Protein 6E8R (pdb70)

Secondary structure (DSSP, 8-state):
--EEEEEEEEEE-SS-EEEEEEEEE--TTSSSSEEEEEEEHHHHHHHHHHHHH-GGGTT-PPPPPPPPP--HHHHHHHHHHHH--SS--HHHHHHHHHHHHHHHHHHHHHHHHHHHHHHHHHHHSTTGGG-HHHHHHHHS--/--EEEEEEEEEEESS-EEEEEEEEE--TTSSSSEEEEEEEHHHHHHHHHHHHH-GGGTT-PPPPPPPPP--HHHHHHHHHHHH--SSS-HHHHHHHHHHHHHHHHHHHHHHHHHHHHHHHHHHHSTTGGG-HHHHHHHH--/---EEEEPPPTTSPPEEEE-/-EEEEE---SSPPPEEEE-

CATH classification: 3.30.1520.10

Solvent-accessible surface area: 18940 Å² total; per-residue (Å²): 103,28,16,71,7,56,0,26,37,4,29,3,52,142,118,85,12,55,0,22,0,62,1,69,5,32,35,129,94,16,94,109,44,60,14,45,8,82,30,49,10,103,73,0,49,105,0,31,68,20,2,89,130,51,143,145,28,86,84,61,150,31,13,94,34,6,68,166,16,86,0,125,60,2,54,102,100,16,56,112,24,56,112,28,111,107,103,54,71,188,141,81,57,52,132,78,76,121,108,8,40,61,53,1,45,61,45,0,98,147,11,5,45,85,0,23,56,1,0,70,125,0,7,79,40,100,40,0,45,151,11,123,44,0,25,57,3,0,33,155,61,125,108,34,14,76,8,42,0,28,38,4,29,5,49,177,102,94,20,50,0,22,0,59,2,66,6,36,28,127,88,14,98,118,46,56,33,57,12,79,29,58,26,116,75,0,51,104,0,29,73,26,2,78,145,56,160,134,23,87,83,64,149,33,12,92,34,5,71,181,10,100,9,121,61,2,76,100,98,17,105,131,25,55,127,29,48,123,114,29,82,178,131,69,54,48,124,65,80,126,110,6,46,60,47,2,39,64,48,0,100,149,10,2,47,86,0,19,52,2,0,72,127,0,5,84,37,96,37,0,39,152,9,133,42,0,34,57,3,0,69,154,102,103,35,10,0,62,2,82,53,19,126,158,74,75,84,32,92,21,66,30,79,102,17,0,67,2,86,54,18,119,153,92,74,70,29,108,22,84,28,121

Foldseek 3Di:
DDKDKAWDDWDDDPPWIKTKMWIADPDPVDPDRIDIDIDTLVLLVVLQVVLVPDPVQPVHDQDDRQDDQDCPVLVVLVVCLVVVPPPQDPVNSVVSVVVSVVVVVVSVVVRRVRSGVNLVVQCPDPPSVPDPSNVCVGHPDD/DAKDKAWDDWDDDDPWIKTKMWIADPDPVDPDRIDIDIDTLVLLVVLQVVQVPDCVQVVHDQDDRQDHQDCVVLVVLVVVLPPDDPPDDDVVSVVSVVVSVVVVVVSCVVRRVRNGVNLVVQCPDPPSVPDPSNVCVGHPD/DWDKDWDPDDPPGHIDIDTD/DDKDWDPAPPHDHIDIDDD

Nearest PDB structures (foldseek):
  6e8r-assembly1_C  TM=1.053E+00  e=2.764E-02  Chlamydia trachomatis
  5tp1-assembly4_S  TM=7.861E-01  e=8.425E-02  Chlamydia trachomatis D/UW-3/CX
  5tp1-assembly2_Q  TM=7.487E-01  e=7.390E-02  Chlamydia trachomatis D/UW-3/CX
  1fi8-assembly1_E  TM=4.456E-01  e=6.807E+00  Escherichia coli
  1fi8-assembly1_C  TM=4.450E-01  e=6.807E+00  Escherichia coli

InterPro domains:
  IPR001683 Phox homology [PF00787] (52-162)
  IPR001683 Phox homology [PS50195] (20-168)
  IPR014637 Sorting nexin-5/6/32 [PIRSF036924] (8-402)
  IPR015404 Sorting nexin/Vps5-like, C-terminal [PF09325] (186-330)
  IPR027267 AH/BAR domain superfamily [G3DSA:1.20.1270.60] (200-400)
  IPR036871 PX domain superfamil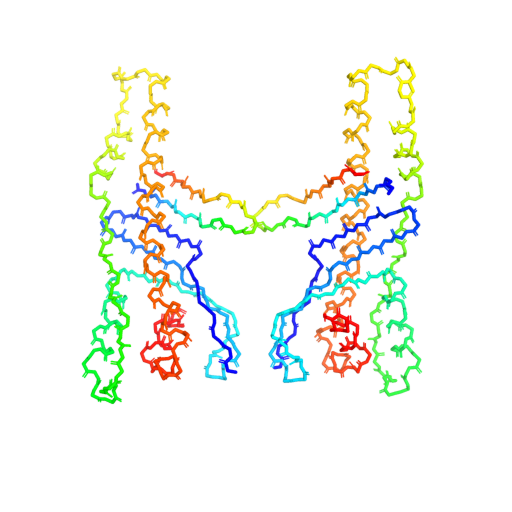y [G3DSA:3.30.1520.10] (14-175)
  IPR036871 PX domain superfamily [SSF64268] (25-164)

Organism: Homo sapiens (NCBI:txid9606)

GO terms:
  GO:0055037 recycling endosome (C, IDA)
  GO:0005769 early endosome (C, IDA)
  GO:0005770 late endosome (C, IDA)
  GO:0005802 trans-Golgi network (C, IDA)
  GO:0005886 plasma membrane (C, IDA)
  GO:0016197 endosomal transport (P, IDA)
  GO:0055037 recycling endosome (C, EXP)
  GO:0005769 early endosome (C, EXP)
  GO:0032510 endosome to lysosome transport via multivesicular body sorting pathway (P, IMP)
  GO:0005515 protein binding (F, IPI)

B-factor: mean 43.92, std 27.36, range [12.63, 176.06]

Structure (mmCIF, N/CA/C/O backbone):
data_6E8R
#
_entry.id   6E8R
#
_cell.length_a   90.877
_cell.length_b   46.004
_cell.length_c   134.207
_cell.angle_alpha   90.00
_cell.angle_beta   105.59
_cell.angle_gamma   90.00
#
_symmetry.space_group_name_H-M   'I 1 2 1'
#
loop_
_entity.id
_entity.type
_entity.pdbx_description
1 polymer 'Sorting nexin-32'
2 polymer IncE
3 water water
#
loop_
_atom_site.group_PDB
_atom_site.id
_atom_site.type_symbol
_atom_site.label_atom_id
_atom_site.label_alt_id
_atom_site.label_comp_id
_atom_site.label_asym_id
_atom_site.label_entity_id
_atom_site.label_seq_id
_atom_site.pdbx_PDB_ins_code
_atom_site.Cartn_x
_atom_site.Cartn_y
_atom_site.Cartn_z
_atom_site.occupancy
_atom_site.B_iso_or_equiv
_atom_site.auth_seq_id
_atom_site.auth_comp_id
_atom_site.auth_asym_id
_atom_site.auth_atom_id
_atom_site.pdbx_PDB_model_num
ATOM 1 N N . SER A 1 8 ? 4.433 -29.343 -39.168 1.00 43.99 24 SER A N 1
ATOM 2 C CA . SER A 1 8 ? 3.114 -29.977 -39.045 1.00 51.48 24 SER A CA 1
ATOM 3 C C . SER A 1 8 ? 2.660 -30.127 -37.568 1.00 51.95 24 SER A C 1
ATOM 4 O O . SER A 1 8 ? 1.451 -30.183 -37.298 1.00 53.28 24 SER A O 1
ATOM 11 N N . SER A 1 9 ? 3.614 -30.198 -36.629 1.00 47.94 25 SER A N 1
ATOM 12 C CA . SER A 1 9 ? 3.277 -30.369 -35.211 1.00 49.56 25 SER A CA 1
ATOM 13 C C . SER A 1 9 ? 2.454 -29.199 -34.656 1.00 39.51 25 SER A C 1
ATOM 14 O O . SER A 1 9 ? 2.621 -28.038 -35.053 1.00 33.94 25 SER A O 1
ATOM 22 N N . LEU A 1 10 ? 1.554 -29.517 -33.736 1.00 35.53 26 LEU A N 1
ATOM 23 C CA . LEU A 1 10 ? 0.826 -28.493 -33.000 1.00 32.78 26 LEU A CA 1
ATOM 24 C C . LEU A 1 10 ? 0.532 -28.975 -31.581 1.00 27.02 26 LEU A C 1
ATOM 25 O O . LEU A 1 10 ? -0.267 -29.888 -31.379 1.00 24.03 26 LEU A O 1
ATOM 41 N N . GLN A 1 11 ? 1.143 -28.336 -30.594 1.00 32.71 27 GLN A N 1
ATOM 42 C CA . GLN A 1 11 ? 0.918 -28.662 -29.188 1.00 31.02 27 GLN A CA 1
ATOM 43 C C . GLN A 1 11 ? 0.437 -27.414 -28.483 1.00 26.22 27 GLN A C 1
ATOM 44 O O . GLN A 1 11 ? 1.022 -26.334 -28.643 1.00 22.88 27 GLN A O 1
ATOM 58 N N . VAL A 1 12 ? -0.632 -27.569 -27.718 1.00 21.47 28 VAL A N 1
ATOM 59 C CA . VAL A 1 12 ? -1.263 -26.459 -27.022 1.00 23.91 28 VAL A CA 1
ATOM 60 C C . VAL A 1 12 ? -1.531 -26.882 -25.598 1.00 20.89 28 VAL A C 1
ATOM 61 O O . VAL A 1 12 ? -1.945 -28.017 -25.333 1.00 18.54 28 VAL A O 1
ATOM 74 N N . GLU A 1 13 ? -1.315 -25.965 -24.673 1.00 21.39 29 GLU A N 1
ATOM 75 C CA . GLU A 1 13 ? -1.742 -26.239 -23.308 1.00 22.50 29 GLU A CA 1
ATOM 76 C C . GLU A 1 13 ? -2.029 -24.919 -22.608 1.00 22.65 29 GLU A C 1
ATOM 77 O O . GLU A 1 13 ? -1.799 -23.851 -23.165 1.00 20.62 29 GLU A O 1
ATOM 89 N N . ILE A 1 14 ? -2.538 -25.008 -21.379 1.00 20.02 30 ILE A N 1
ATOM 90 C CA . ILE A 1 14 ? -2.840 -23.846 -20.551 1.00 23.60 30 ILE A CA 1
ATOM 91 C C . ILE A 1 14 ? -1.886 -23.848 -19.358 1.00 23.63 30 ILE A C 1
ATOM 92 O O . ILE A 1 14 ? -1.842 -24.805 -18.577 1.00 19.37 30 ILE A O 1
ATOM 108 N N . SER A 1 15 ? -1.134 -22.771 -19.203 1.00 19.46 31 SER A N 1
ATOM 109 C CA . SER A 1 15 ? -0.055 -22.762 -18.224 1.00 20.13 31 SER A CA 1
ATOM 110 C C . SER A 1 15 ? -0.539 -22.190 -16.905 1.00 21.74 31 SER A C 1
ATOM 111 O O . SER A 1 15 ? -0.030 -22.526 -15.840 1.00 21.89 31 SER A O 1
ATOM 119 N N . ASP A 1 16 ? -1.483 -21.277 -16.978 1.00 24.10 32 ASP A N 1
ATOM 120 C CA . ASP A 1 16 ? -1.941 -20.529 -15.834 1.00 22.08 32 ASP A CA 1
ATOM 121 C C . ASP A 1 16 ? -3.240 -19.821 -16.184 1.00 20.16 32 ASP A C 1
ATOM 122 O O . ASP A 1 16 ? -3.671 -19.805 -17.337 1.00 19.92 32 ASP A O 1
ATOM 131 N N . ALA A 1 17 ? -3.868 -19.251 -15.159 1.00 21.51 33 ALA A N 1
ATOM 132 C CA . ALA A 1 17 ? -5.188 -18.642 -15.261 1.00 21.01 33 ALA A CA 1
ATOM 133 C C . ALA A 1 17 ? -5.395 -17.693 -14.092 1.00 19.57 33 ALA A C 1
ATOM 134 O O . ALA A 1 17 ? -4.777 -17.835 -13.035 1.00 23.17 33 ALA A O 1
ATOM 141 N N . VAL A 1 18 ? -6.298 -16.735 -14.271 1.00 21.75 34 VAL A N 1
ATOM 142 C CA . VAL A 1 18 ? -6.627 -15.780 -13.215 1.00 20.57 34 VAL A CA 1
ATOM 143 C C . VAL A 1 18 ? -8.127 -15.582 -13.195 1.00 24.35 34 VAL A C 1
ATOM 144 O O . VAL A 1 18 ? -8.765 -15.440 -14.246 1.00 24.95 34 VAL A O 1
ATOM 157 N N . SER A 1 19 ? -8.678 -15.579 -12.011 1.00 25.87 35 SER A N 1
ATOM 158 C CA . SER A 1 19 ? -10.063 -15.265 -11.771 1.00 26.46 35 SER A CA 1
ATOM 159 C C . SER A 1 19 ? -10.123 -13.858 -11.212 1.00 23.04 35 SER A C 1
ATOM 160 O O . SER A 1 19 ? -9.548 -13.574 -10.166 1.00 29.28 35 SER A O 1
ATOM 168 N N . GLU A 1 20 ? -10.761 -12.984 -11.932 1.00 29.02 36 GLU A N 1
ATOM 169 C CA . GLU A 1 20 ? -10.969 -11.612 -11.525 1.00 34.61 36 GLU A CA 1
ATOM 170 C C . GLU A 1 20 ? -12.402 -11.437 -11.071 1.00 43.58 36 GLU A C 1
ATOM 171 O O . GLU A 1 20 ? -13.179 -12.390 -10.982 1.00 55.39 36 GLU A O 1
ATOM 183 N N . ARG A 1 21 ? -12.773 -10.198 -10.811 1.00 52.85 37 ARG A N 1
ATOM 184 C CA . ARG A 1 21 ? -14.087 -9.930 -10.263 1.00 53.25 37 ARG A CA 1
ATOM 185 C C . ARG A 1 21 ? -15.159 -10.570 -11.120 1.00 53.63 37 ARG A C 1
ATOM 186 O O . ARG A 1 21 ? -15.979 -11.352 -10.628 1.00 58.47 37 ARG A O 1
ATOM 207 N N . ASP A 1 22 ? -15.150 -10.263 -12.417 1.00 47.55 38 ASP A N 1
ATOM 208 C CA . ASP A 1 22 ? -16.187 -10.726 -13.309 1.00 46.87 38 ASP A CA 1
ATOM 209 C C . ASP A 1 22 ? -15.660 -11.652 -14.387 1.00 49.74 38 ASP A C 1
ATOM 210 O O . ASP A 1 22 ? -16.470 -12.236 -15.106 1.00 57.59 38 ASP A O 1
ATOM 219 N N . LYS A 1 23 ? -14.343 -11.847 -14.494 1.00 41.90 39 LYS A N 1
ATOM 220 C CA . LYS A 1 23 ? -13.784 -12.531 -15.647 1.00 39.10 39 LYS A CA 1
ATOM 221 C C . LYS A 1 23 ? -12.853 -13.655 -15.214 1.00 34.94 39 LYS A C 1
ATOM 222 O O . LYS A 1 23 ? -12.300 -13.664 -14.106 1.00 28.93 39 LYS A O 1
ATOM 241 N N . VAL A 1 24 ? -12.709 -14.615 -16.122 1.00 20.99 40 VAL A N 1
ATOM 242 C CA . VAL A 1 24 ? -11.709 -15.653 -16.030 1.00 22.08 40 VAL A CA 1
ATOM 243 C C . VAL A 1 24 ? -10.871 -15.610 -17.279 1.00 21.79 40 VAL A C 1
ATOM 244 O O . VAL A 1 24 ? -11.397 -15.704 -18.388 1.00 26.78 40 VAL A O 1
ATOM 257 N N . LYS A 1 25 ? -9.564 -15.554 -17.089 1.00 21.87 41 LYS A N 1
ATOM 258 C CA . LYS A 1 25 ? -8.595 -15.557 -18.164 1.00 21.12 41 LYS A CA 1
ATOM 259 C C . LYS A 1 25 ? -7.688 -16.770 -18.084 1.00 19.28 41 LYS A C 1
ATOM 260 O O . LYS A 1 25 ? -7.211 -17.128 -17.007 1.00 21.13 41 LYS A O 1
ATOM 279 N N . PHE A 1 26 ? -7.429 -17.379 -19.235 1.00 17.05 42 PHE 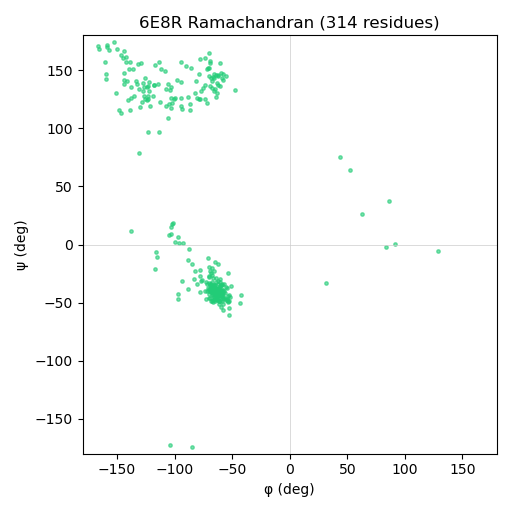A N 1
ATOM 280 C CA . PHE A 1 26 ? -6.538 -18.524 -19.346 1.00 15.32 42 PHE A CA 1
ATOM 281 C C . PHE A 1 26 ? -5.378 -18.150 -20.247 1.00 15.17 42 PHE A C 1
ATOM 282 O O . PHE A 1 26 ? -5.582 -17.545 -21.296 1.00 18.81 42 PHE A O 1
ATOM 299 N N . THR A 1 27 ? -4.177 -18.534 -19.870 1.00 17.49 43 THR A N 1
ATOM 300 C CA . THR A 1 27 ? -3.001 -18.319 -20.692 1.00 17.05 43 THR A CA 1
ATOM 301 C C . THR A 1 27 ? -2.786 -19.574 -21.514 1.00 19.82 43 THR A C 1
ATOM 302 O O . THR A 1 27 ? -2.533 -20.645 -20.950 1.00 20.69 43 THR A O 1
ATOM 313 N N . VAL A 1 28 ? -2.886 -19.430 -22.837 1.00 18.42 44 VAL A N 1
ATOM 314 C CA . VAL A 1 28 ? -2.809 -20.519 -23.796 1.00 16.12 44 VAL A CA 1
ATOM 315 C C . VAL A 1 28 ? -1.419 -20.503 -24.437 1.00 16.30 44 VAL A C 1
ATOM 316 O O . VAL A 1 28 ? -1.014 -19.508 -25.043 1.00 17.39 44 VAL A O 1
ATOM 329 N N . GLN A 1 29 ? -0.702 -21.609 -24.305 1.00 17.83 45 GLN A N 1
ATOM 330 C CA . GLN A 1 29 ? 0.641 -21.780 -24.819 1.00 21.86 45 GLN A CA 1
ATOM 331 C C . GLN A 1 29 ? 0.572 -22.680 -26.031 1.00 19.95 45 GLN A C 1
ATOM 332 O O . GLN A 1 29 ? -0.094 -23.716 -26.005 1.00 20.58 45 GLN A O 1
ATOM 346 N N . THR A 1 30 ? 1.322 -22.319 -27.043 1.00 19.94 46 THR A N 1
ATOM 347 C CA . THR A 1 30 ? 1.362 -23.063 -28.274 1.00 16.35 46 THR A CA 1
ATOM 348 C C . THR A 1 30 ? 2.815 -23.274 -28.626 1.00 18.54 46 THR A C 1
ATOM 349 O O . THR A 1 30 ? 3.631 -22.355 -28.533 1.00 22.13 46 THR A O 1
ATOM 360 N N . LYS A 1 31 ? 3.135 -24.491 -28.995 1.00 23.37 47 LYS A N 1
ATOM 361 C CA . LYS A 1 31 ? 4.404 -24.840 -29.605 1.00 25.00 47 LYS A CA 1
ATOM 362 C C . LYS A 1 31 ? 4.070 -25.396 -30.976 1.00 24.74 47 LYS A C 1
ATOM 363 O O . LYS A 1 31 ? 3.218 -26.288 -31.082 1.00 25.13 47 LYS A O 1
ATOM 382 N N . SER A 1 32 ? 4.696 -24.867 -32.027 1.00 24.66 48 SER A N 1
ATOM 383 C CA . SER A 1 32 ? 4.340 -25.381 -33.361 1.00 30.13 48 SER A CA 1
ATOM 384 C C . SER A 1 32 ? 5.414 -25.104 -34.414 1.00 29.23 48 SER A C 1
ATOM 385 O O . SER A 1 32 ? 6.101 -24.084 -34.385 1.00 30.98 48 SER A O 1
ATOM 393 N N . CYS A 1 33 ? 5.540 -26.037 -35.345 1.00 34.53 49 CYS A N 1
ATOM 394 C CA . CYS A 1 33 ? 6.420 -25.892 -36.497 1.00 37.89 49 CYS A CA 1
ATOM 395 C C . CYS A 1 33 ? 5.682 -25.386 -37.739 1.00 34.24 49 CYS A C 1
ATOM 396 O O . CYS A 1 33 ? 6.299 -25.203 -38.785 1.00 35.72 49 CYS A O 1
ATOM 399 N N . LEU A 1 34 ? 4.398 -25.128 -37.641 1.00 31.96 50 LEU A N 1
ATOM 400 C CA . LEU A 1 34 ? 3.643 -24.758 -38.819 1.00 33.59 50 LEU A CA 1
ATOM 401 C C . LEU A 1 34 ? 4.095 -23.393 -39.310 1.00 35.09 50 LEU A C 1
ATOM 402 O O . LEU A 1 34 ? 4.196 -22.457 -38.516 1.00 36.05 50 LEU A O 1
ATOM 418 N N . PRO A 1 35 ? 4.319 -23.236 -40.608 1.00 36.47 51 PRO A N 1
ATOM 419 C CA . PRO A 1 35 ? 4.928 -22.010 -41.142 1.00 33.99 51 PRO A CA 1
ATOM 420 C C . PRO A 1 35 ? 4.049 -20.782 -41.018 1.00 36.08 51 PRO A C 1
ATOM 421 O O . PRO A 1 35 ? 4.554 -19.658 -41.110 1.00 35.83 51 PRO A O 1
ATOM 432 N N . HIS A 1 36 ? 2.738 -20.963 -40.853 1.00 38.63 52 HIS A N 1
ATOM 433 C CA . HIS A 1 36 ? 1.820 -19.834 -40.765 1.00 34.49 52 HIS A CA 1
ATOM 434 C C . HIS A 1 36 ? 2.125 -18.948 -39.566 1.00 43.62 52 HIS A C 1
ATOM 435 O O . HIS A 1 36 ? 1.842 -17.740 -39.591 1.00 41.60 52 HIS A O 1
ATOM 449 N N . PHE A 1 37 ? 2.641 -19.535 -38.481 1.00 37.90 53 PHE A N 1
ATOM 450 C CA . PHE A 1 37 ? 2.864 -18.766 -37.260 1.00 34.85 53 PHE A CA 1
ATOM 451 C C . PHE A 1 37 ? 4.132 -17.929 -37.344 1.00 34.57 53 PHE A C 1
ATOM 452 O O . PHE A 1 37 ? 5.130 -18.326 -37.950 1.00 34.76 53 PHE A O 1
ATOM 469 N N . ALA A 1 38 ? 4.083 -16.768 -36.692 1.00 31.55 54 ALA A N 1
ATOM 470 C CA . ALA A 1 38 ? 5.235 -15.875 -36.628 1.00 35.48 54 ALA A CA 1
ATOM 471 C C . ALA A 1 38 ? 6.395 -16.497 -35.867 1.00 39.05 54 ALA A C 1
ATOM 472 O O . ALA A 1 38 ? 7.560 -16.256 -36.198 1.00 40.25 54 ALA A O 1
ATOM 479 N N . GLN A 1 39 ? 6.101 -17.277 -34.832 1.00 46.75 55 GLN A N 1
ATOM 480 C CA . GLN A 1 39 ? 7.105 -17.841 -33.931 1.00 39.99 55 GLN A CA 1
ATOM 481 C C . GLN A 1 39 ? 6.717 -19.277 -33.631 1.00 30.23 55 GLN A C 1
ATOM 482 O O . GLN A 1 39 ? 5.538 -19.613 -33.710 1.00 31.90 55 GLN A O 1
ATOM 496 N N . THR A 1 40 ? 7.690 -20.107 -33.233 1.00 27.57 56 THR A N 1
ATOM 497 C CA . THR A 1 40 ? 7.408 -21.521 -32.975 1.00 30.91 56 THR A CA 1
ATOM 498 C C . THR A 1 40 ? 6.833 -21.755 -31.579 1.00 29.35 56 THR A C 1
ATOM 499 O O . THR A 1 40 ? 6.206 -22.788 -31.334 1.00 28.40 56 THR A O 1
ATOM 510 N N . GLU A 1 41 ? 7.076 -20.844 -30.652 1.00 29.53 57 GLU A N 1
ATOM 511 C CA . GLU A 1 41 ? 6.549 -20.918 -29.291 1.00 34.38 57 GLU A CA 1
ATOM 512 C C . GLU A 1 41 ? 6.016 -19.547 -28.895 1.00 27.87 57 GLU A C 1
ATOM 513 O O . GLU A 1 41 ? 6.702 -18.536 -29.050 1.00 27.13 57 GLU A O 1
ATOM 525 N N . PHE A 1 42 ? 4.778 -19.517 -28.441 1.00 23.23 58 PHE A N 1
ATOM 526 C CA . PHE A 1 42 ? 4.122 -18.273 -28.137 1.00 21.67 58 PHE A CA 1
ATOM 527 C C . PHE A 1 42 ? 2.987 -18.546 -27.179 1.00 21.57 58 PHE A C 1
ATOM 528 O O . PHE A 1 42 ? 2.562 -19.694 -26.991 1.00 19.70 58 PHE A O 1
ATOM 545 N N . SER A 1 43 ? 2.443 -17.430 -26.666 1.00 21.77 59 SER A N 1
ATOM 546 C CA . SER A 1 43 ? 1.408 -17.378 -25.654 1.00 19.37 59 SER A CA 1
ATOM 547 C C . SER A 1 43 ? 0.398 -16.285 -25.961 1.00 16.71 59 SER A C 1
ATOM 548 O O . SER A 1 43 ? 0.761 -15.225 -26.448 1.00 18.06 59 SER A O 1
ATOM 556 N N . VAL A 1 44 ? -0.842 -16.497 -25.510 1.00 16.49 60 VAL A N 1
ATOM 557 C CA . VAL A 1 44 ? -1.887 -15.491 -25.520 1.00 15.31 60 VAL A CA 1
ATOM 558 C C . VAL A 1 44 ? -2.741 -15.687 -24.277 1.00 17.51 60 VAL A C 1
ATOM 559 O O . VAL A 1 44 ? -2.775 -16.760 -23.679 1.00 15.00 60 VAL A O 1
ATOM 572 N N . VAL A 1 45 ? -3.472 -14.637 -23.931 1.00 15.56 61 VAL A N 1
ATOM 573 C CA . VAL A 1 45 ? -4.470 -14.647 -22.882 1.00 15.01 61 VAL A CA 1
ATOM 574 C C . VAL A 1 45 ? -5.854 -14.715 -23.534 1.00 19.19 61 VAL A C 1
ATOM 575 O O . VAL A 1 45 ? -6.140 -13.966 -24.484 1.00 22.26 61 VAL A O 1
ATOM 588 N N . ARG A 1 46 ? -6.732 -15.563 -22.999 1.00 19.46 62 ARG A N 1
ATOM 589 C CA . ARG A 1 46 ? -8.081 -15.729 -23.528 1.00 16.67 62 ARG A CA 1
ATOM 590 C C . ARG A 1 46 ? -9.090 -15.890 -22.410 1.00 17.51 62 ARG A C 1
ATOM 591 O O . ARG A 1 46 ? -9.018 -16.845 -21.619 1.00 15.95 62 ARG A O 1
ATOM 612 N N . GLN A 1 47 ? -10.093 -15.027 -22.418 1.00 15.89 63 GLN A N 1
ATOM 613 C CA . GLN A 1 47 ? -11.253 -15.231 -21.578 1.00 16.09 63 GLN A CA 1
ATOM 614 C C . GLN A 1 47 ? -12.095 -16.425 -22.043 1.00 21.65 63 GLN A C 1
ATOM 615 O O . GLN A 1 47 ? -12.120 -16.787 -23.229 1.00 18.00 63 GLN A O 1
ATOM 629 N N . HIS A 1 48 ? -12.855 -16.977 -21.093 1.00 16.73 64 HIS A N 1
ATOM 630 C CA . HIS A 1 48 ? -13.794 -18.052 -21.373 1.00 18.14 64 HIS A CA 1
ATOM 631 C C . HIS A 1 48 ? -14.607 -17.834 -22.661 1.00 23.12 64 HIS A C 1
ATOM 632 O O . HIS A 1 48 ? -14.738 -18.777 -23.470 1.00 19.19 64 HIS A O 1
ATOM 646 N N . GLU A 1 49 ? -15.226 -16.638 -22.808 1.00 17.69 65 GLU A N 1
ATOM 647 C CA . GLU A 1 49 ? -16.059 -16.234 -23.962 1.00 17.92 65 GLU A CA 1
ATOM 648 C C . GLU A 1 49 ? -15.463 -16.647 -25.286 1.00 17.46 65 GLU A C 1
ATOM 649 O O . GLU A 1 49 ? -16.186 -16.896 -26.258 1.00 17.28 65 GLU A O 1
ATOM 661 N N . GLU A 1 50 ? -14.162 -16.448 -25.411 1.00 17.30 66 GLU A N 1
ATOM 662 C CA . GLU A 1 50 ? -13.504 -16.653 -26.683 1.00 15.56 66 GLU A CA 1
ATOM 663 C C . GLU A 1 50 ? -13.400 -18.150 -27.018 1.00 17.23 66 GLU A C 1
ATOM 664 O O . GLU A 1 50 ? -13.478 -18.533 -28.191 1.00 16.19 66 GLU A O 1
ATOM 676 N N . PHE A 1 51 ? -13.258 -19.021 -26.009 1.00 17.50 67 PHE A N 1
ATOM 677 C CA . PHE A 1 51 ? -13.397 -20.466 -26.294 1.00 13.92 67 PHE A CA 1
ATOM 678 C C . PHE A 1 51 ? -14.759 -20.749 -26.907 1.00 15.29 67 PHE A C 1
ATOM 679 O O . PHE A 1 51 ? -14.885 -21.585 -27.818 1.00 17.30 67 PHE A O 1
ATOM 696 N N . ILE A 1 52 ? -15.780 -20.002 -26.482 1.00 17.32 68 ILE A N 1
ATOM 697 C CA . ILE A 1 52 ? -17.139 -20.284 -26.926 1.00 18.72 68 ILE A CA 1
ATOM 698 C C . ILE A 1 52 ? -17.346 -19.761 -28.325 1.00 21.03 68 ILE A C 1
ATOM 699 O O . ILE A 1 52 ? -17.999 -20.403 -29.166 1.00 19.62 68 ILE A O 1
ATOM 715 N N . TRP A 1 53 ? -16.807 -18.575 -28.591 1.00 20.46 69 TRP A N 1
ATOM 716 C CA . TRP A 1 53 ? -16.820 -18.047 -29.948 1.00 19.17 69 TRP A CA 1
ATOM 717 C C . TRP A 1 53 ? -16.169 -19.041 -30.912 1.00 18.77 69 TRP A C 1
ATOM 718 O O . TRP A 1 53 ? -16.689 -19.310 -31.987 1.00 16.19 69 TRP A O 1
ATOM 739 N N . LEU A 1 54 ? -15.007 -19.559 -30.553 1.00 17.60 70 LEU A N 1
ATOM 740 C CA . LEU A 1 54 ? -14.331 -20.504 -31.411 1.00 16.19 70 LEU A CA 1
ATOM 741 C C . LEU A 1 54 ? -15.164 -21.778 -31.597 1.00 16.00 70 LEU A C 1
ATOM 742 O O . LEU A 1 54 ? -15.302 -22.292 -32.709 1.00 14.93 70 LEU A O 1
ATOM 758 N N . HIS A 1 55 ? -15.771 -22.265 -30.530 1.00 17.29 71 HIS A N 1
ATOM 759 C CA . HIS A 1 55 ? -16.606 -23.460 -30.639 1.00 18.04 71 HIS A CA 1
ATOM 760 C C . HIS A 1 55 ? -17.819 -23.207 -31.521 1.00 22.10 71 HIS A C 1
ATOM 761 O O . HIS A 1 55 ? -18.170 -24.031 -32.383 1.00 17.18 71 HIS A O 1
ATOM 775 N N . ASP A 1 56 ? -18.523 -22.107 -31.269 1.00 19.96 72 ASP A N 1
ATOM 776 C CA . ASP A 1 56 ? -19.709 -21.846 -32.057 1.00 19.19 72 ASP A CA 1
ATOM 777 C C . ASP A 1 56 ? -19.346 -21.663 -33.526 1.00 21.26 72 ASP A C 1
ATOM 778 O O . ASP A 1 56 ? -20.064 -22.132 -34.404 1.00 21.20 72 ASP A O 1
ATOM 787 N N . ALA A 1 57 ? -18.179 -21.095 -33.814 1.00 18.84 73 ALA A N 1
ATOM 788 C CA . ALA A 1 57 ? -17.798 -20.863 -35.206 1.00 18.68 73 ALA A CA 1
ATOM 789 C C . ALA A 1 57 ? -17.520 -22.159 -35.935 1.00 19.76 73 ALA A C 1
ATOM 790 O O . ALA A 1 57 ? -17.707 -22.263 -37.155 1.00 22.39 73 ALA A O 1
ATOM 797 N N . TYR A 1 58 ? -16.964 -23.120 -35.236 1.00 18.99 74 TYR A N 1
ATOM 798 C CA . TYR A 1 58 ? -16.791 -24.453 -35.813 1.00 20.61 74 TYR A CA 1
ATOM 799 C C . TYR A 1 58 ? -18.134 -25.078 -36.141 1.00 20.38 74 TYR A C 1
ATOM 800 O O . TYR A 1 58 ? -18.332 -25.627 -37.235 1.00 19.80 74 TYR A O 1
ATOM 818 N N . VAL A 1 59 ? -19.072 -25.007 -35.195 1.00 20.06 75 VAL A N 1
ATOM 819 C CA . VAL A 1 59 ? -20.322 -25.751 -35.327 1.00 23.31 75 VAL A CA 1
ATOM 820 C C . VAL A 1 59 ? -21.139 -25.195 -36.481 1.00 29.43 75 VAL A C 1
ATOM 821 O O . VAL A 1 59 ? -21.897 -25.915 -37.130 1.00 31.03 75 VAL A O 1
ATOM 834 N N . GLU A 1 60 ? -20.967 -23.910 -36.765 1.00 25.75 76 GLU A N 1
ATOM 835 C CA . GLU A 1 60 ? -21.768 -23.201 -37.743 1.00 32.50 76 GLU A CA 1
ATOM 836 C C . GLU A 1 60 ? -21.182 -23.294 -39.129 1.00 27.04 76 GLU A C 1
ATOM 837 O O . GLU A 1 60 ? -21.831 -22.872 -40.081 1.00 34.72 76 GLU A O 1
ATOM 849 N N . ASN A 1 61 ? -19.933 -23.732 -39.247 1.00 25.36 77 ASN A N 1
ATOM 850 C CA . ASN A 1 61 ? -19.214 -23.687 -40.506 1.00 23.23 77 ASN A CA 1
ATOM 851 C C . ASN A 1 61 ? -19.535 -24.966 -41.311 1.00 32.38 77 ASN A C 1
ATOM 852 O O . ASN A 1 61 ? -19.313 -26.099 -40.859 1.00 28.45 77 ASN A O 1
ATOM 863 N N . GLU A 1 62 ? -20.083 -24.767 -42.498 1.00 30.83 78 GLU A N 1
ATOM 864 C CA . GLU A 1 62 ? -20.606 -25.844 -43.325 1.00 25.16 78 GLU A CA 1
ATOM 865 C C . GLU A 1 62 ? -19.489 -26.695 -43.872 1.00 24.43 78 GLU A C 1
ATOM 866 O O . GLU A 1 62 ? -19.684 -27.870 -44.158 1.00 23.25 78 GLU A O 1
ATOM 878 N N . GLU A 1 63 ? -18.312 -26.113 -44.028 1.00 22.25 79 GLU A N 1
ATOM 879 C CA . GLU A 1 63 ? -17.158 -26.865 -44.438 1.00 21.37 79 GLU A CA 1
ATOM 880 C C . GLU A 1 63 ? -16.886 -28.072 -43.552 1.00 28.05 79 GLU A C 1
ATOM 881 O O . GLU A 1 63 ? -16.211 -28.997 -43.994 1.00 28.53 79 GLU A O 1
ATOM 893 N N . TYR A 1 64 ? -17.339 -28.054 -42.301 1.00 26.37 80 TYR A N 1
ATOM 894 C CA . TYR A 1 64 ? -17.080 -29.126 -41.357 1.00 29.30 80 TYR A CA 1
ATOM 895 C C . TYR A 1 64 ? -18.273 -30.041 -41.178 1.00 24.88 80 TYR A C 1
ATOM 896 O O . TYR A 1 64 ? -18.345 -30.801 -40.210 1.00 22.48 80 TYR A O 1
ATOM 914 N N . ALA A 1 65 ? -19.216 -30.004 -42.097 1.00 21.28 81 ALA A N 1
ATOM 915 C CA . ALA A 1 65 ? -20.241 -31.021 -42.051 1.00 19.77 81 ALA A CA 1
ATOM 916 C C . ALA A 1 65 ? -19.563 -32.400 -42.166 1.00 22.58 81 ALA A C 1
ATOM 917 O O . ALA A 1 65 ? -18.531 -32.568 -42.843 1.00 17.59 81 ALA A O 1
ATOM 924 N N . GLY A 1 66 ? -20.099 -33.367 -41.459 1.00 16.19 82 GLY A N 1
ATOM 925 C CA . GLY A 1 66 ? -19.439 -34.654 -41.388 1.00 21.35 82 GLY A CA 1
ATOM 926 C C . GLY A 1 66 ? -18.337 -34.779 -40.361 1.00 20.64 82 GLY A C 1
ATOM 927 O O . GLY A 1 66 ? -17.769 -35.858 -40.232 1.00 15.89 82 GLY A O 1
ATOM 931 N N . LEU A 1 67 ? -18.012 -33.731 -39.626 1.00 21.38 83 LEU A N 1
ATOM 932 C CA . LEU A 1 67 ? -16.997 -33.830 -38.582 1.00 18.45 83 LEU A CA 1
ATOM 933 C C . LEU A 1 67 ? -17.627 -33.638 -37.220 1.00 16.24 83 LEU A C 1
ATOM 934 O O . LEU A 1 67 ? -18.712 -33.081 -37.087 1.00 19.35 83 LEU A O 1
ATOM 950 N N . ILE A 1 68 ? -16.970 -34.155 -36.211 1.00 18.98 84 ILE A N 1
ATOM 951 C CA . ILE A 1 68 ? -17.453 -34.043 -34.854 1.00 16.83 84 ILE A CA 1
ATOM 952 C C . ILE A 1 68 ? -16.668 -32.914 -34.199 1.00 19.77 84 ILE A C 1
ATOM 953 O O . ILE A 1 68 ? -15.439 -32.930 -34.195 1.00 19.61 84 ILE A O 1
ATOM 969 N N . ILE A 1 69 ? -17.366 -31.939 -33.645 1.00 16.05 85 ILE A N 1
ATOM 970 C CA . ILE A 1 69 ? -16.716 -30.832 -32.936 1.00 19.54 85 ILE A CA 1
ATOM 971 C C . ILE A 1 69 ? -16.669 -31.186 -31.451 1.00 16.22 85 ILE A C 1
ATOM 972 O O . ILE A 1 69 ? -17.704 -31.472 -30.849 1.00 16.03 85 ILE A O 1
ATOM 988 N N . PRO A 1 70 ? -15.487 -31.140 -30.819 1.00 13.81 86 PRO A N 1
ATOM 989 C CA . PRO A 1 70 ? -15.404 -31.400 -29.389 1.00 18.56 86 PRO A CA 1
ATOM 990 C C . PRO A 1 70 ? -16.270 -30.462 -28.588 1.00 15.93 86 PRO A C 1
ATOM 991 O O . PRO A 1 70 ? -16.428 -29.289 -28.953 1.00 18.05 86 PRO A O 1
ATOM 1002 N N . PRO A 1 71 ? -16.817 -30.939 -27.484 1.00 15.91 87 PRO A N 1
ATOM 1003 C CA . PRO A 1 71 ? -17.767 -30.127 -26.708 1.00 19.41 87 PRO A CA 1
ATOM 1004 C C . PRO A 1 71 ? -17.098 -28.912 -26.077 1.00 19.77 87 PRO A C 1
ATOM 1005 O O . PRO A 1 71 ? -15.933 -28.949 -25.687 1.00 19.48 87 PRO A O 1
ATOM 1016 N N . ALA A 1 72 ? -17.845 -27.828 -26.025 1.00 19.73 88 ALA A N 1
ATOM 1017 C CA . ALA A 1 72 ? -17.356 -26.580 -25.472 1.00 19.55 88 ALA A CA 1
ATOM 1018 C C . ALA A 1 72 ? -17.133 -26.694 -23.963 1.00 21.19 88 ALA A C 1
ATOM 1019 O O . ALA A 1 72 ? -17.949 -27.272 -23.248 1.00 22.26 88 ALA A O 1
ATOM 1026 N N . PRO A 1 73 ? -16.082 -26.104 -23.434 1.00 20.73 89 PRO A N 1
ATOM 1027 C CA . PRO A 1 73 ? -15.875 -26.152 -21.965 1.00 21.82 89 PRO A CA 1
ATOM 1028 C C . PRO A 1 73 ? -16.963 -25.389 -21.231 1.00 15.30 89 PRO A C 1
ATOM 1029 O O . PRO A 1 73 ? -17.455 -24.356 -21.709 1.00 21.14 89 PRO A O 1
ATOM 1040 N N . PRO A 1 74 ? -17.389 -25.868 -20.076 1.00 16.12 90 PRO A N 1
ATOM 1041 C CA . PRO A 1 74 ? -18.376 -25.122 -19.298 1.00 20.04 90 PRO A CA 1
ATOM 1042 C C . PRO A 1 74 ? -17.780 -23.845 -18.743 1.00 19.57 90 PRO A C 1
ATOM 1043 O O . PRO A 1 74 ? -16.559 -23.679 -18.644 1.00 19.68 90 PRO A O 1
ATOM 1054 N N . ARG A 1 75 ? -18.666 -22.924 -18.435 1.00 17.20 91 ARG A N 1
ATOM 1055 C CA . ARG A 1 75 ? -18.262 -21.682 -17.791 1.00 24.88 91 ARG A CA 1
ATOM 1056 C C . ARG A 1 75 ? -17.880 -21.977 -16.339 1.00 27.40 91 ARG A C 1
ATOM 1057 O O . ARG A 1 75 ? -18.704 -22.479 -15.589 1.00 23.03 91 ARG A O 1
ATOM 1078 N N . PRO A 1 76 ? -16.662 -21.665 -15.906 1.00 29.25 92 PRO A N 1
ATOM 1079 C CA . PRO A 1 76 ? -16.314 -21.870 -14.497 1.00 28.41 92 PRO A CA 1
ATOM 1080 C C . PRO A 1 76 ? -17.184 -21.008 -13.592 1.00 29.61 92 PRO A C 1
ATOM 1081 O O . PRO A 1 76 ? -17.538 -19.877 -13.930 1.00 31.01 92 PRO A O 1
ATOM 1092 N N . ASP A 1 77 ? -17.504 -21.545 -12.431 1.00 33.16 93 ASP A N 1
ATOM 1093 C CA . ASP A 1 77 ? -18.375 -20.896 -11.448 1.00 33.11 93 ASP A CA 1
ATOM 1094 C C . ASP A 1 77 ? -17.568 -20.545 -10.197 1.00 29.98 93 ASP A C 1
ATOM 1095 O O . ASP A 1 77 ? -17.399 -21.377 -9.304 1.00 26.45 93 ASP A O 1
ATOM 1104 N N . PHE A 1 78 ? -17.114 -19.301 -10.124 1.00 26.27 94 PHE A N 1
ATOM 1105 C CA . PHE A 1 78 ? -16.416 -18.760 -8.971 1.00 31.82 94 PHE A CA 1
ATOM 1106 C C . PHE A 1 78 ? -17.302 -17.852 -8.120 1.00 35.86 94 PHE A C 1
ATOM 1107 O O . PHE A 1 78 ? -16.790 -17.164 -7.231 1.00 32.67 94 PHE A O 1
ATOM 1124 N N . GLU A 1 79 ? -18.609 -17.799 -8.384 1.00 42.19 95 GLU A N 1
ATOM 1125 C CA . GLU A 1 79 ? -19.445 -16.772 -7.755 1.00 40.33 95 GLU A CA 1
ATOM 1126 C C . GLU A 1 79 ? -19.361 -16.862 -6.229 1.00 32.22 95 GLU A C 1
ATOM 1127 O O . GLU A 1 79 ? -19.016 -15.888 -5.546 1.00 29.88 95 GLU A O 1
ATOM 1139 N N . ALA A 1 80 ? -19.686 -18.039 -5.681 1.00 31.02 96 ALA A N 1
ATOM 1140 C CA . ALA A 1 80 ? -19.637 -18.223 -4.234 1.00 34.49 96 ALA A CA 1
ATOM 1141 C C . ALA A 1 80 ? -18.263 -17.898 -3.674 1.00 32.30 96 ALA A C 1
ATOM 1142 O O . ALA A 1 80 ? -18.150 -17.271 -2.622 1.00 34.02 96 ALA A O 1
ATOM 1149 N N . SER A 1 81 ? -17.208 -18.323 -4.370 1.00 33.16 97 SER A N 1
ATOM 1150 C CA . SER A 1 81 ? -15.848 -18.107 -3.892 1.00 30.88 97 SER A CA 1
ATOM 1151 C C . SER A 1 81 ? -15.468 -16.637 -3.909 1.00 27.68 97 SER A C 1
ATOM 1152 O O . SER A 1 81 ? -14.717 -16.184 -3.040 1.00 30.59 97 SER A O 1
ATOM 1160 N N . ARG A 1 82 ? -15.922 -15.884 -4.916 1.00 31.09 98 ARG A N 1
ATOM 1161 C CA . ARG A 1 82 ? -15.603 -14.460 -4.955 1.00 33.61 98 ARG A CA 1
ATOM 1162 C C . ARG A 1 82 ? -16.215 -13.728 -3.772 1.00 36.73 98 ARG A C 1
ATOM 1163 O O . ARG A 1 82 ? -15.619 -12.789 -3.244 1.00 29.67 98 ARG A O 1
ATOM 1184 N N . GLU A 1 83 ? -17.430 -14.101 -3.371 1.00 32.08 99 GLU A N 1
ATOM 1185 C CA . GLU A 1 83 ? -18.020 -13.384 -2.264 1.00 42.91 99 GLU A CA 1
ATOM 1186 C C . GLU A 1 83 ? -17.242 -13.692 -0.985 1.00 40.74 99 GLU A C 1
ATOM 1187 O O . GLU A 1 83 ? -16.916 -12.779 -0.220 1.00 39.27 99 GLU A O 1
ATOM 1199 N N . LYS A 1 84 ? -16.821 -14.944 -0.796 1.00 34.05 100 LYS A N 1
ATOM 1200 C CA . LYS A 1 84 ? -15.912 -15.229 0.316 1.00 31.46 100 LYS A CA 1
ATOM 1201 C C . LYS A 1 84 ? -14.630 -14.412 0.214 1.00 34.77 100 LYS A C 1
ATOM 1202 O O . LYS A 1 84 ? -14.163 -13.871 1.208 1.00 35.50 100 LYS A O 1
ATOM 1221 N N . LEU A 1 85 ? -14.053 -14.282 -0.983 1.00 35.80 101 LEU A N 1
ATOM 1222 C CA . LEU A 1 85 ? -12.820 -13.507 -1.107 1.00 36.72 101 LEU A CA 1
ATOM 1223 C C . LEU A 1 85 ? -13.040 -12.035 -0.753 1.00 36.50 101 LEU A C 1
ATOM 1224 O O . LEU A 1 85 ? -12.182 -11.394 -0.126 1.00 35.20 101 LEU A O 1
ATOM 1240 N N . GLN A 1 86 ? -14.155 -11.466 -1.169 1.00 42.83 102 GLN A N 1
ATOM 1241 C CA . GLN A 1 86 ? -14.438 -10.075 -0.853 1.00 50.50 102 GLN A CA 1
ATOM 1242 C C . GLN A 1 86 ? -14.591 -9.865 0.644 1.00 47.91 102 GLN A C 1
ATOM 1243 O O . GLN A 1 86 ? -14.060 -8.925 1.198 1.00 48.00 102 GLN A O 1
ATOM 1257 N N . LYS A 1 87 ? -15.301 -10.775 1.287 1.00 42.52 103 LYS A N 1
ATOM 1258 C CA . LYS A 1 87 ? -15.536 -10.711 2.709 1.00 45.85 103 LYS A CA 1
ATOM 1259 C C . LYS A 1 87 ? -14.231 -10.838 3.467 1.00 44.94 103 LYS A C 1
ATOM 1260 O O . LYS A 1 87 ? -14.031 -10.203 4.480 1.00 46.31 103 LYS A O 1
ATOM 1278 N N . LEU A 1 88 ? -13.343 -11.675 2.964 1.00 45.00 104 LEU A N 1
ATOM 1279 C CA . LEU A 1 88 ? -12.065 -11.902 3.591 1.00 43.89 104 LEU A CA 1
ATOM 1280 C C . LEU A 1 88 ? -11.234 -10.629 3.660 1.00 46.38 104 LEU A C 1
ATOM 1281 O O . LEU A 1 88 ? -10.524 -10.415 4.611 1.00 47.76 104 LEU A O 1
ATOM 1297 N N . GLY A 1 89 ? -11.271 -9.819 2.619 1.00 57.76 105 GLY A N 1
ATOM 1298 C CA . GLY A 1 89 ? -10.653 -8.492 2.675 1.00 65.06 105 GLY A CA 1
ATOM 1299 C C . GLY A 1 89 ? -11.327 -7.515 3.623 1.00 78.25 105 GLY A C 1
ATOM 1300 O O . GLY A 1 89 ? -10.692 -6.777 4.340 1.00 94.51 105 GLY A O 1
ATOM 1304 N N . GLU A 1 90 ? -12.643 -7.494 3.586 1.00 88.93 106 GLU A N 1
ATOM 1305 C CA . GLU A 1 90 ? -13.432 -6.606 4.421 1.00 75.19 106 GLU A CA 1
ATOM 1306 C C . GLU A 1 90 ? -13.473 -6.886 5.920 1.00 81.94 106 GLU A C 1
ATOM 1307 O O . GLU A 1 90 ? -13.472 -5.969 6.718 1.00 73.36 106 GLU A O 1
ATOM 1319 N N . GLY A 1 91 ? -13.509 -8.154 6.295 1.00 99.88 107 GLY A N 1
ATOM 1320 C CA . GLY A 1 91 ? -13.987 -8.567 7.596 1.00 98.30 107 GLY A CA 1
ATOM 1321 C C . GLY A 1 91 ? -13.228 -8.029 8.797 1.00 98.52 107 GLY A C 1
ATOM 1322 O O . GLY A 1 91 ? -13.831 -7.653 9.806 1.00 102.93 107 GLY A O 1
ATOM 1325 N N . ASP A 1 92 ? -11.902 -8.005 8.715 1.00 95.60 108 ASP A N 1
ATOM 1326 C CA . ASP A 1 92 ? -11.111 -7.316 9.728 1.00 98.66 108 ASP A CA 1
ATOM 1327 C C . ASP A 1 92 ? -11.545 -7.211 11.173 1.00 110.53 108 ASP A C 1
ATOM 1328 O O . ASP A 1 92 ? -10.747 -7.192 12.102 1.00 113.07 108 ASP A O 1
ATOM 1337 N N . SER A 1 93 ? -12.858 -7.143 11.314 1.00 100.50 109 SER A N 1
ATOM 1338 C CA . SER A 1 93 ? -13.467 -6.329 12.302 1.00 101.75 109 SER A CA 1
ATOM 1339 C C . SER A 1 93 ? -13.028 -6.709 13.701 1.00 104.37 109 SER A C 1
ATOM 1340 O O . SER A 1 93 ? -12.429 -5.914 14.410 1.00 106.52 109 SER A O 1
ATOM 1348 N N . SER A 1 94 ? -13.189 -7.969 14.022 1.00 104.62 110 SER A N 1
ATOM 1349 C CA . SER A 1 94 ? -12.644 -8.565 15.232 1.00 94.71 110 SER A CA 1
ATOM 1350 C C . SER A 1 94 ? -12.043 -9.949 14.963 1.00 87.98 110 SER A C 1
ATOM 1351 O O . SER A 1 94 ? -11.770 -10.702 15.901 1.00 75.04 110 SER A O 1
ATOM 1359 N N . VAL A 1 95 ? -11.871 -10.301 13.687 1.00 82.41 111 VAL A N 1
ATOM 1360 C CA . VAL A 1 95 ? -11.248 -11.558 13.267 1.00 71.71 111 VAL A CA 1
ATOM 1361 C C . VAL A 1 95 ? -9.788 -11.618 13.704 1.00 61.96 111 VAL A C 1
ATOM 1362 O O . VAL A 1 95 ? -8.969 -10.754 13.362 1.00 59.97 111 VAL A O 1
ATOM 1375 N N . THR A 1 96 ? -9.430 -12.690 14.388 1.00 50.01 112 THR A N 1
ATOM 1376 C CA . THR A 1 96 ? -8.051 -12.870 14.806 1.00 46.13 112 THR A CA 1
ATOM 1377 C C . THR A 1 96 ? -7.178 -13.239 13.611 1.00 44.60 112 THR A C 1
ATOM 1378 O O . THR A 1 96 ? -7.667 -13.683 12.568 1.00 36.27 112 THR A O 1
ATOM 1389 N N . ARG A 1 97 ? -5.865 -13.035 13.764 1.00 44.35 113 ARG A N 1
ATOM 1390 C CA . ARG A 1 97 ? -4.940 -13.414 12.698 1.00 39.95 113 ARG A CA 1
ATOM 1391 C C . ARG A 1 97 ? -5.031 -14.900 12.423 1.00 32.11 113 ARG A C 1
ATOM 1392 O O . ARG A 1 97 ? -4.903 -15.334 11.281 1.00 29.07 113 ARG A O 1
ATOM 1413 N N . GLU A 1 98 ? -5.309 -15.688 13.454 1.00 36.87 114 GLU A N 1
ATOM 1414 C CA . GLU A 1 98 ? -5.387 -17.128 13.279 1.00 41.43 114 GLU A CA 1
ATOM 1415 C C . GLU A 1 98 ? -6.632 -17.502 12.491 1.00 39.48 114 GLU A C 1
ATOM 1416 O O . GLU A 1 98 ? -6.600 -18.436 11.678 1.00 24.24 114 GLU A O 1
ATOM 1428 N N . GLU A 1 99 ? -7.740 -16.795 12.736 1.00 30.98 115 GLU A N 1
ATOM 1429 C CA . GLU A 1 99 ? -8.959 -17.051 11.980 1.00 36.09 115 GLU A CA 1
ATOM 1430 C C . GLU A 1 99 ? -8.767 -16.674 10.518 1.00 25.50 115 GLU A C 1
ATOM 1431 O O . GLU A 1 99 ? -9.095 -17.450 9.621 1.00 24.97 115 GLU A O 1
ATOM 1443 N N . PHE A 1 100 ? -8.202 -15.492 10.273 1.00 24.73 116 PHE A N 1
ATOM 1444 C CA . PHE A 1 100 ? -7.921 -15.060 8.925 1.00 28.26 116 PHE A CA 1
ATOM 1445 C C . PHE A 1 100 ? -7.078 -16.096 8.177 1.00 30.82 116 PHE A C 1
ATOM 1446 O O . PHE A 1 100 ? -7.416 -16.470 7.048 1.00 25.85 116 PHE A O 1
ATOM 1463 N N . ALA A 1 101 ? -6.006 -16.596 8.805 1.00 24.42 117 ALA A N 1
ATOM 1464 C CA . ALA A 1 101 ? -5.108 -17.527 8.134 1.00 29.23 117 ALA A CA 1
ATOM 1465 C C . ALA A 1 101 ? -5.850 -18.780 7.755 1.00 30.33 117 ALA A C 1
ATOM 1466 O O . ALA A 1 101 ? -5.639 -19.352 6.672 1.00 24.78 117 ALA A O 1
ATOM 1473 N N . LYS A 1 102 ? -6.743 -19.220 8.625 1.00 26.22 118 LYS A N 1
ATOM 1474 C CA . LYS A 1 102 ? -7.467 -20.429 8.307 1.00 28.83 118 LYS A CA 1
ATOM 1475 C C . LYS A 1 102 ? -8.514 -20.176 7.224 1.00 27.12 118 LYS A C 1
ATOM 1476 O O . LYS A 1 102 ? -8.738 -21.026 6.359 1.00 25.33 118 LYS A O 1
ATOM 1495 N N . MET A 1 103 ? -9.202 -19.040 7.288 1.00 24.16 119 MET A N 1
ATOM 1496 C CA . MET A 1 103 ? -10.146 -18.698 6.232 1.00 28.73 119 MET A CA 1
ATOM 1497 C C . MET A 1 103 ? -9.428 -18.615 4.902 1.00 25.15 119 MET A C 1
ATOM 1498 O O . MET A 1 103 ? -9.912 -19.118 3.876 1.00 24.82 119 MET A O 1
ATOM 1512 N N . LYS A 1 104 ? -8.256 -17.994 4.921 1.00 24.08 120 LYS A N 1
ATOM 1513 C CA . LYS A 1 104 ? -7.421 -17.904 3.747 1.00 23.61 120 LYS A CA 1
ATOM 1514 C C . LYS A 1 104 ? -7.048 -19.281 3.251 1.00 25.20 120 LYS A C 1
ATOM 1515 O O . LYS A 1 104 ? -7.149 -19.564 2.059 1.00 24.59 120 LYS A O 1
ATOM 1534 N N . GLN A 1 105 ? -6.669 -20.177 4.148 1.00 23.38 121 GLN A N 1
ATOM 1535 C CA . GLN A 1 105 ? -6.212 -21.469 3.680 1.00 19.93 121 GLN A CA 1
ATOM 1536 C C . GLN A 1 105 ? -7.344 -22.252 3.013 1.00 24.38 121 GLN A C 1
ATOM 1537 O O . GLN A 1 105 ? -7.122 -22.932 2.001 1.00 21.16 121 GLN A O 1
ATOM 1551 N N . GLU A 1 106 ? -8.560 -22.165 3.555 1.00 17.55 122 GLU A N 1
ATOM 1552 C CA . GLU A 1 106 ? -9.648 -22.963 3.009 1.00 24.45 122 GLU A CA 1
ATOM 1553 C C . GLU A 1 106 ? -10.166 -22.352 1.712 1.00 22.76 122 GLU A C 1
ATOM 1554 O O . GLU A 1 106 ? -10.675 -23.062 0.847 1.00 25.25 122 GLU A O 1
ATOM 1566 N N . LEU A 1 107 ? -10.100 -21.033 1.600 1.00 21.19 123 LEU A N 1
ATOM 1567 C CA . LEU A 1 107 ? -10.549 -20.387 0.393 1.00 21.46 123 LEU A CA 1
ATOM 1568 C C . LEU A 1 107 ? -9.604 -20.705 -0.752 1.00 25.16 123 LEU A C 1
ATOM 1569 O O . LEU A 1 107 ? -10.048 -20.916 -1.889 1.00 22.24 123 LEU A O 1
ATOM 1585 N N . GLU A 1 108 ? -8.303 -20.763 -0.463 1.00 20.09 124 GLU A N 1
ATOM 1586 C CA . GLU A 1 108 ? -7.325 -21.119 -1.484 1.00 20.56 124 GLU A CA 1
ATOM 1587 C C . GLU A 1 108 ? -7.580 -22.527 -1.971 1.00 26.11 124 GLU A C 1
ATOM 1588 O O . GLU A 1 108 ? -7.604 -22.772 -3.183 1.00 21.82 124 GLU A O 1
ATOM 1600 N N . ALA A 1 109 ? -7.857 -23.453 -1.041 1.00 20.83 125 ALA A N 1
ATOM 1601 C CA . ALA A 1 109 ? -8.180 -24.810 -1.452 1.00 24.07 125 ALA A CA 1
ATOM 1602 C C . ALA A 1 109 ? -9.445 -24.840 -2.284 1.00 22.07 125 ALA A C 1
ATOM 1603 O O . ALA A 1 109 ? -9.571 -25.673 -3.178 1.00 20.31 125 ALA A O 1
ATOM 1610 N N . GLU A 1 110 ? -10.430 -24.020 -1.922 1.00 22.66 126 GLU A N 1
ATOM 1611 C CA . GLU A 1 110 ? -11.660 -23.940 -2.707 1.00 27.37 126 GLU A CA 1
ATOM 1612 C C . GLU A 1 110 ? -11.387 -23.474 -4.141 1.00 21.38 126 GLU A C 1
ATOM 1613 O O . GLU A 1 110 ? -11.863 -24.095 -5.086 1.00 22.37 126 GLU A O 1
ATOM 1625 N N . TYR A 1 111 ? -10.614 -22.382 -4.317 1.00 20.89 127 TYR A N 1
ATOM 1626 C CA . TYR A 1 111 ? -10.264 -21.908 -5.655 1.00 18.64 127 TYR A CA 1
ATOM 1627 C C . TYR A 1 111 ? -9.438 -22.937 -6.395 1.00 22.22 127 TYR A C 1
ATOM 1628 O O . TYR A 1 111 ? -9.612 -23.102 -7.601 1.00 19.32 127 TYR A O 1
ATOM 1646 N N . LEU A 1 112 ? -8.494 -23.599 -5.704 1.00 20.93 128 LEU A N 1
ATOM 1647 C CA . LEU A 1 112 ? -7.597 -24.531 -6.382 1.00 23.14 128 LEU A CA 1
ATOM 1648 C C . LEU A 1 112 ? -8.373 -25.632 -7.096 1.00 22.86 128 LEU A C 1
ATOM 1649 O O . LEU A 1 112 ? -8.073 -25.965 -8.249 1.00 18.46 128 LEU A O 1
ATOM 1665 N N . ALA A 1 113 ? -9.355 -26.215 -6.413 1.00 16.94 129 ALA A N 1
ATOM 1666 C CA . ALA A 1 113 ? -10.160 -27.269 -7.014 1.00 19.36 129 ALA A CA 1
ATOM 1667 C C . ALA A 1 113 ? -10.961 -26.782 -8.220 1.00 19.26 129 ALA A C 1
ATOM 1668 O O . ALA A 1 113 ? -11.134 -27.527 -9.188 1.00 23.16 129 ALA A O 1
ATOM 1675 N N . ILE A 1 114 ? -11.562 -25.594 -8.134 1.00 20.92 130 ILE A N 1
ATOM 1676 C CA . ILE A 1 114 ? -12.331 -25.077 -9.258 1.00 21.68 130 ILE A CA 1
ATOM 1677 C C . ILE A 1 114 ? -11.410 -24.864 -10.444 1.00 21.09 130 ILE A C 1
ATOM 1678 O O . ILE A 1 114 ? -11.709 -25.293 -11.561 1.00 23.22 130 ILE A O 1
ATOM 1694 N N . PHE A 1 115 ? -10.263 -24.228 -10.197 1.00 17.03 131 PHE A N 1
ATOM 1695 C CA . PHE A 1 115 ? -9.237 -24.016 -11.207 1.00 16.71 131 PHE A CA 1
ATOM 1696 C C . PHE A 1 115 ? -8.782 -25.309 -11.844 1.00 19.55 131 PHE A C 1
ATOM 1697 O O . PHE A 1 115 ? -8.609 -25.359 -13.066 1.00 20.00 131 PHE A O 1
ATOM 1714 N N . LYS A 1 116 ? -8.511 -26.357 -11.039 1.00 18.54 132 LYS A N 1
ATOM 1715 C CA . LYS A 1 116 ? -8.004 -27.592 -11.625 1.00 16.25 132 LYS A CA 1
ATOM 1716 C C . LYS A 1 116 ? -8.990 -28.125 -12.654 1.00 17.95 132 LYS A C 1
ATOM 1717 O O . LYS A 1 116 ? -8.604 -28.505 -13.767 1.00 20.10 132 LYS A O 1
ATOM 1736 N N . LYS A 1 117 ? -10.276 -28.092 -12.322 1.00 15.03 133 LYS A N 1
ATOM 1737 C CA . LYS A 1 117 ? -11.274 -28.672 -13.203 1.00 20.86 133 LYS A CA 1
ATOM 1738 C C . LYS A 1 117 ? -11.489 -27.804 -14.451 1.00 15.97 133 LYS A C 1
ATOM 1739 O O . LYS A 1 117 ? -11.467 -28.308 -15.562 1.00 16.11 133 LYS A O 1
ATOM 1758 N N . THR A 1 118 ? -11.644 -26.497 -14.293 1.00 16.30 134 THR A N 1
ATOM 1759 C CA . THR A 1 118 ? -11.926 -25.664 -15.457 1.00 17.94 134 THR A CA 1
ATOM 1760 C C . THR A 1 118 ? -10.706 -25.555 -16.373 1.00 19.10 134 THR A C 1
ATOM 1761 O O . THR A 1 118 ? -10.833 -25.604 -17.604 1.00 18.33 134 THR A O 1
ATOM 1772 N N . VAL A 1 119 ? -9.507 -25.567 -15.815 1.00 16.60 135 VAL A N 1
ATOM 1773 C CA . VAL A 1 119 ? -8.354 -25.500 -16.696 1.00 12.80 135 VAL A CA 1
ATOM 1774 C C . VAL A 1 119 ? -8.272 -26.771 -17.505 1.00 18.80 135 VAL A C 1
ATOM 1775 O O . VAL A 1 119 ? -8.019 -26.751 -18.728 1.00 18.19 135 VAL A O 1
ATOM 1788 N N . ALA A 1 120 ? -8.569 -27.892 -16.859 1.00 14.56 136 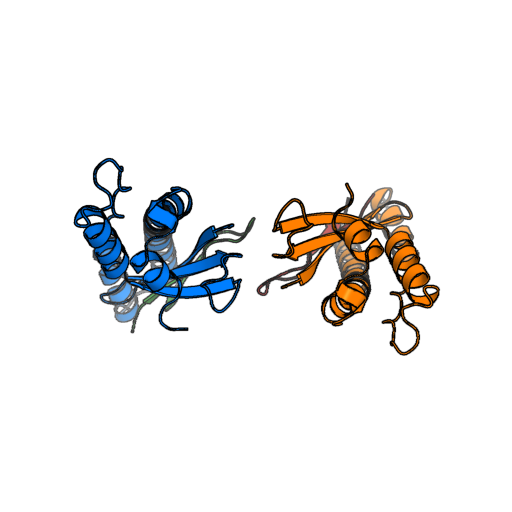ALA A N 1
ATOM 1789 C CA . ALA A 1 120 ? -8.493 -29.154 -17.552 1.00 17.72 136 ALA A CA 1
ATOM 1790 C C . ALA A 1 120 ? -9.500 -29.205 -18.693 1.00 18.60 136 ALA A C 1
ATOM 1791 O O . ALA A 1 120 ? -9.152 -29.569 -19.815 1.00 19.11 136 ALA A O 1
ATOM 1798 N N . MET A 1 121 ? -10.748 -28.811 -18.437 1.00 19.20 137 MET A N 1
ATOM 1799 C CA . MET A 1 121 ? -11.765 -28.914 -19.484 1.00 22.58 137 MET A CA 1
ATOM 1800 C C . MET A 1 121 ? -11.516 -27.940 -20.636 1.00 21.83 137 MET A C 1
ATOM 1801 O O . MET A 1 121 ? -11.765 -28.297 -21.790 1.00 19.53 137 MET A O 1
ATOM 1815 N N . HIS A 1 122 ? -11.014 -26.715 -20.349 1.00 17.86 138 HIS A N 1
ATOM 1816 C CA . HIS A 1 122 ? -10.632 -25.780 -21.410 1.00 17.99 138 HIS A CA 1
ATOM 1817 C C . HIS A 1 122 ? -9.464 -26.290 -22.216 1.00 20.07 138 HIS A C 1
ATOM 1818 O O . HIS A 1 122 ? -9.425 -26.127 -23.444 1.00 15.33 138 HIS A O 1
ATOM 1832 N N . GLU A 1 123 ? -8.475 -26.843 -21.526 1.00 16.66 139 GLU A N 1
ATOM 1833 C CA . GLU A 1 123 ? -7.289 -27.354 -22.190 1.00 17.83 139 GLU A CA 1
ATOM 1834 C C . GLU A 1 123 ? -7.613 -28.542 -23.082 1.00 21.26 139 GLU A C 1
ATOM 1835 O O . GLU A 1 123 ? -7.079 -28.658 -24.180 1.00 18.46 139 GLU A O 1
ATOM 1847 N N . VAL A 1 124 ? -8.415 -29.477 -22.576 1.00 19.85 140 VAL A N 1
ATOM 1848 C CA . VAL A 1 124 ? -8.773 -30.655 -23.343 1.00 17.87 140 VAL A CA 1
ATOM 1849 C C . VAL A 1 124 ? -9.505 -30.252 -24.615 1.00 22.08 140 VAL A C 1
ATOM 1850 O O . VAL A 1 124 ? -9.244 -30.793 -25.689 1.00 17.20 140 VAL A O 1
ATOM 1863 N N . PHE A 1 125 ? -10.406 -29.272 -24.521 1.00 16.49 141 PHE A N 1
ATOM 1864 C CA . PHE A 1 125 ? -11.083 -28.789 -25.711 1.00 15.11 141 PHE A CA 1
ATOM 1865 C C . PHE A 1 125 ? -10.078 -28.376 -26.778 1.00 14.98 141 PHE A C 1
ATOM 1866 O O . PHE A 1 125 ? -10.156 -28.841 -27.911 1.00 18.99 141 PHE A O 1
ATOM 1883 N N . LEU A 1 126 ? -9.082 -27.573 -26.417 1.00 14.12 142 LEU A N 1
ATOM 1884 C CA . LEU A 1 126 ? -8.096 -27.092 -27.391 1.00 16.18 142 LEU A CA 1
ATOM 1885 C C . LEU A 1 126 ? -7.225 -28.209 -27.902 1.00 20.57 142 LEU A C 1
ATOM 1886 O O . LEU A 1 126 ? -6.771 -28.161 -29.055 1.00 18.48 142 LEU A O 1
ATOM 1902 N N . GLN A 1 127 ? -6.954 -29.215 -27.057 1.00 16.69 143 GLN A N 1
ATOM 1903 C CA . GLN A 1 127 ? -6.047 -30.279 -27.470 1.00 17.57 143 GLN A CA 1
ATOM 1904 C C . GLN A 1 127 ? -6.751 -31.216 -28.409 1.00 14.21 143 GLN A C 1
ATOM 1905 O O . GLN A 1 127 ? -6.143 -31.781 -29.334 1.00 15.26 143 GLN A O 1
ATOM 1919 N N . ARG A 1 128 ? -8.051 -31.344 -28.214 1.00 14.07 144 ARG A N 1
ATOM 1920 C CA . ARG A 1 128 ? -8.842 -32.108 -29.144 1.00 15.96 144 ARG A CA 1
ATOM 1921 C C . ARG A 1 128 ? -8.866 -31.438 -30.499 1.00 17.61 144 ARG A C 1
ATOM 1922 O O . ARG A 1 128 ? -8.781 -32.124 -31.521 1.00 18.08 144 ARG A O 1
ATOM 1943 N N . LEU A 1 129 ? -8.938 -30.083 -30.525 1.00 18.76 145 LEU A N 1
ATOM 1944 C CA . LEU A 1 129 ? -8.921 -29.358 -31.794 1.00 17.97 145 LEU A CA 1
ATOM 1945 C C . LEU A 1 129 ? -7.574 -29.521 -32.479 1.00 14.24 145 LEU A C 1
ATOM 1946 O O . LEU A 1 129 ? -7.495 -29.815 -33.672 1.00 14.68 145 LEU A O 1
ATOM 1962 N N . ALA A 1 130 ? -6.507 -29.437 -31.703 1.00 18.83 146 ALA A N 1
ATOM 1963 C CA . ALA A 1 130 ? -5.166 -29.544 -32.261 1.00 16.01 146 ALA A CA 1
ATOM 1964 C C . ALA A 1 130 ? -4.881 -30.955 -32.770 1.00 21.00 146 ALA A C 1
ATOM 1965 O O . ALA A 1 130 ? -4.051 -31.125 -33.660 1.00 20.42 146 ALA A O 1
ATOM 1972 N N . ALA A 1 131 ? -5.574 -31.980 -32.231 1.00 16.83 147 ALA A N 1
ATOM 1973 C CA . ALA A 1 131 ? -5.315 -33.340 -32.688 1.00 20.72 147 ALA A CA 1
ATOM 1974 C C . ALA A 1 131 ? -6.117 -33.682 -33.925 1.00 18.55 147 ALA A C 1
ATOM 1975 O O . ALA A 1 131 ? -5.834 -34.676 -34.583 1.00 24.60 147 ALA A O 1
ATOM 1982 N N . HIS A 1 132 ? -7.128 -32.924 -34.218 1.00 17.47 148 HIS A N 1
ATOM 1983 C CA . HIS A 1 132 ? -8.010 -33.278 -35.276 1.00 17.41 148 HIS A CA 1
ATOM 1984 C C . HIS A 1 132 ? -7.377 -32.879 -36.606 1.00 19.66 148 HIS A C 1
ATOM 1985 O O . HIS A 1 132 ? -7.023 -31.712 -36.802 1.00 22.27 148 HIS A O 1
ATOM 1999 N N . PRO A 1 133 ? -7.258 -33.802 -37.545 1.00 14.25 149 PRO A N 1
ATOM 2000 C CA . PRO A 1 133 ? -6.539 -33.522 -38.802 1.00 24.32 149 PRO A CA 1
ATOM 2001 C C . PRO A 1 133 ? -7.122 -32.388 -39.643 1.00 18.47 149 PRO A C 1
ATOM 2002 O O . PRO A 1 133 ? -6.377 -31.762 -40.390 1.00 17.71 149 PRO A O 1
ATOM 2013 N N . THR A 1 134 ? -8.427 -32.145 -39.578 1.00 18.52 150 THR A N 1
ATOM 2014 C CA . THR A 1 134 ? -9.043 -31.020 -40.245 1.00 21.00 150 THR A CA 1
ATOM 2015 C C . THR A 1 134 ? -9.250 -29.832 -39.314 1.00 20.10 150 THR A C 1
ATOM 2016 O O . THR A 1 134 ? -8.963 -28.712 -39.679 1.00 19.22 150 THR A O 1
ATOM 2027 N N . LEU A 1 135 ? -9.774 -30.038 -38.128 1.00 18.91 151 LEU A N 1
ATOM 2028 C CA . LEU A 1 135 ? -10.093 -28.877 -37.321 1.00 18.52 151 LEU A CA 1
ATOM 2029 C C . LEU A 1 135 ? -8.833 -28.106 -36.913 1.00 18.47 151 LEU A C 1
ATOM 2030 O O . LEU A 1 135 ? -8.907 -26.912 -36.623 1.00 19.41 151 LEU A O 1
ATOM 2046 N N . ARG A 1 136 ? -7.676 -28.748 -36.892 1.00 18.39 152 ARG A N 1
ATOM 2047 C CA . ARG A 1 136 ? -6.459 -28.065 -36.447 1.00 20.27 152 ARG A CA 1
ATOM 2048 C C . ARG A 1 136 ? -5.978 -27.029 -37.443 1.00 19.13 152 ARG A C 1
ATOM 2049 O O . ARG A 1 136 ? -5.058 -26.262 -37.136 1.00 18.71 152 ARG A O 1
ATOM 2070 N N . ARG A 1 137 ? -6.530 -27.029 -38.643 1.00 22.21 153 ARG A N 1
ATOM 2071 C CA . ARG A 1 137 ? -6.133 -26.113 -39.708 1.00 25.26 153 ARG A CA 1
ATOM 2072 C C . ARG A 1 137 ? -7.094 -24.935 -39.839 1.00 26.59 153 ARG A C 1
ATOM 2073 O O . ARG A 1 137 ? -6.935 -24.126 -40.748 1.00 24.40 153 ARG A O 1
ATOM 2094 N N . ASP A 1 138 ? -8.113 -24.857 -38.985 1.00 16.05 154 ASP A N 1
ATOM 2095 C CA . ASP A 1 138 ? -9.118 -23.815 -39.063 1.00 17.96 154 ASP A CA 1
ATOM 2096 C C . ASP A 1 138 ? -8.495 -22.427 -38.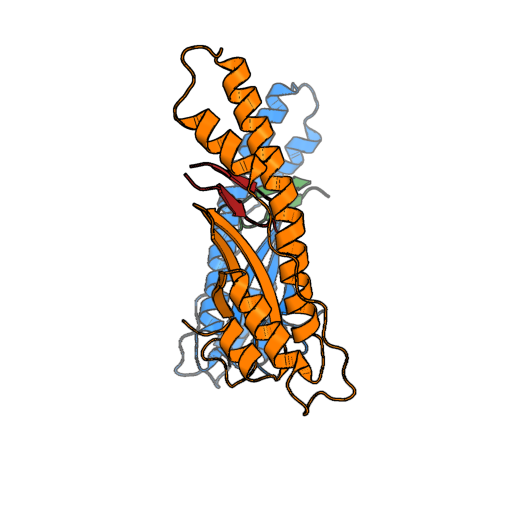864 1.00 23.60 154 ASP A C 1
ATOM 2097 O O . ASP A 1 138 ? -7.665 -22.232 -37.982 1.00 22.74 154 ASP A O 1
ATOM 2106 N N . HIS A 1 139 ? -8.914 -21.454 -39.675 1.00 20.78 155 HIS A N 1
ATOM 2107 C CA . HIS A 1 139 ? -8.369 -20.105 -39.572 1.00 27.73 155 HIS A CA 1
ATOM 2108 C C . HIS A 1 139 ? -8.678 -19.478 -38.222 1.00 19.33 155 HIS A C 1
ATOM 2109 O O . HIS A 1 139 ? -7.828 -18.809 -37.641 1.00 15.26 155 HIS A O 1
ATOM 2123 N N . ASN A 1 140 ? -9.919 -19.621 -37.761 1.00 17.73 156 ASN A N 1
ATOM 2124 C CA . ASN A 1 140 ? -10.311 -19.048 -36.495 1.00 15.75 156 ASN A CA 1
ATOM 2125 C C . ASN A 1 140 ? -9.466 -19.590 -35.351 1.00 17.08 156 ASN A C 1
ATOM 2126 O O . ASN A 1 140 ? -9.177 -18.882 -34.396 1.00 16.69 156 ASN A O 1
ATOM 2137 N N . PHE A 1 141 ? -9.075 -20.848 -35.435 1.00 20.40 157 PHE A N 1
ATOM 2138 C CA . PHE A 1 141 ? -8.248 -21.457 -34.410 1.00 16.13 157 PHE A CA 1
ATOM 2139 C C . PHE A 1 141 ? -6.884 -20.824 -34.412 1.00 15.63 157 PHE A C 1
ATOM 2140 O O . PHE A 1 141 ? -6.299 -20.607 -33.347 1.00 14.75 157 PHE A O 1
ATOM 2157 N N . PHE A 1 142 ? -6.349 -20.535 -35.605 1.00 15.18 158 PHE A N 1
ATOM 2158 C CA . PHE A 1 142 ? -5.056 -19.870 -35.672 1.00 17.56 158 PHE A CA 1
ATOM 2159 C C . PHE A 1 142 ? -5.152 -18.504 -35.057 1.00 19.35 158 PHE A C 1
ATOM 2160 O O . PHE A 1 142 ? -4.243 -18.098 -34.323 1.00 22.33 158 PHE A O 1
ATOM 2177 N N . VAL A 1 143 ? -6.283 -17.812 -35.267 1.00 15.96 159 VAL A N 1
ATOM 2178 C CA . VAL A 1 143 ? -6.452 -16.503 -34.651 1.00 17.66 159 VAL A CA 1
ATOM 2179 C C . VAL A 1 143 ? -6.532 -16.653 -33.137 1.00 18.85 159 VAL A C 1
ATOM 2180 O O . VAL A 1 143 ? -5.886 -15.908 -32.379 1.00 15.20 159 VAL A O 1
ATOM 2193 N N . PHE A 1 144 ? -7.288 -17.645 -32.675 1.00 16.32 160 PHE A N 1
ATOM 2194 C CA . PHE A 1 144 ? -7.431 -17.854 -31.235 1.00 18.14 160 PHE A CA 1
ATOM 2195 C C . PHE A 1 144 ? -6.085 -18.129 -30.562 1.00 16.68 160 PHE A C 1
ATOM 2196 O O . PHE A 1 144 ? -5.823 -17.656 -29.455 1.00 20.15 160 PHE A O 1
ATOM 2213 N N . LEU A 1 145 ? -5.184 -18.816 -31.249 1.00 17.72 161 LEU A N 1
ATOM 2214 C CA . LEU A 1 145 ? -3.933 -19.211 -30.613 1.00 20.02 161 LEU A CA 1
ATOM 2215 C C . LEU A 1 145 ? -2.911 -18.086 -30.654 1.00 20.59 161 LEU A C 1
ATOM 2216 O O . LEU A 1 145 ? -2.081 -17.978 -29.747 1.00 20.26 161 LEU A O 1
ATOM 2232 N N . GLU A 1 146 ? -2.961 -17.223 -31.682 1.00 18.38 162 GLU A N 1
ATOM 2233 C CA . GLU A 1 146 ? -1.867 -16.291 -31.928 1.00 24.95 162 GLU A CA 1
ATOM 2234 C C . GLU A 1 146 ? -2.219 -14.811 -31.806 1.00 26.82 162 GLU A C 1
ATOM 2235 O O . GLU A 1 146 ? -1.317 -13.987 -31.619 1.00 21.75 162 GLU A O 1
ATOM 2247 N N . TYR A 1 147 ? -3.473 -14.441 -31.914 1.00 21.71 163 TYR A N 1
ATOM 2248 C CA . TYR A 1 147 ? -3.773 -13.032 -32.017 1.00 18.84 163 TYR A CA 1
ATOM 2249 C C . TYR A 1 147 ? -3.346 -12.270 -30.754 1.00 25.01 163 TYR A C 1
ATOM 2250 O O . TYR A 1 147 ? -3.573 -12.720 -29.633 1.00 24.68 163 TYR A O 1
ATOM 2268 N N . GLY A 1 148 ? -2.780 -11.072 -30.933 1.00 32.18 164 GLY A N 1
ATOM 2269 C CA . GLY A 1 148 ? -2.474 -10.215 -29.792 1.00 26.60 164 GLY A CA 1
ATOM 2270 C C . GLY A 1 148 ? -1.135 -10.468 -29.134 1.00 34.92 164 GLY A C 1
ATOM 2271 O O . GLY A 1 148 ? -1.030 -10.421 -27.914 1.00 37.44 164 GLY A O 1
ATOM 2275 N N . GLN A 1 149 ? -0.113 -10.769 -29.916 1.00 43.50 165 GLN A N 1
ATOM 2276 C CA . GLN A 1 149 ? 1.246 -10.881 -29.404 1.00 50.77 165 GLN A CA 1
ATOM 2277 C C . GLN A 1 149 ? 1.790 -9.497 -29.072 1.00 67.15 165 GLN A C 1
ATOM 2278 O O . GLN A 1 149 ? 2.032 -8.686 -29.984 1.00 61.63 165 GLN A O 1
ATOM 2292 N N . SER B 1 8 ? 13.760 -22.912 -39.451 1.00 51.91 24 SER B N 1
ATOM 2293 C CA . SER B 1 8 ? 15.134 -23.336 -39.205 1.00 61.80 24 SER B CA 1
ATOM 2294 C C . SER B 1 8 ? 15.528 -23.203 -37.714 1.00 62.95 24 SER B C 1
ATOM 2295 O O . SER B 1 8 ? 16.716 -23.098 -37.387 1.00 63.27 24 SER B O 1
ATOM 2303 N N . SER B 1 9 ? 14.550 -23.219 -36.805 1.00 62.90 25 SER B N 1
ATOM 2304 C CA . SER B 1 9 ? 14.856 -23.005 -35.387 1.00 66.76 25 SER B CA 1
ATOM 2305 C C . SER B 1 9 ? 15.614 -24.203 -34.796 1.00 53.66 25 SER B C 1
ATOM 2306 O O . SER B 1 9 ? 15.399 -25.358 -35.192 1.00 41.61 25 SER B O 1
ATOM 2314 N N . LEU B 1 10 ? 16.538 -23.905 -33.870 1.00 46.42 26 LEU B N 1
ATOM 2315 C CA . LEU B 1 10 ? 17.279 -24.922 -33.135 1.00 42.04 26 LEU B CA 1
ATOM 2316 C C . LEU B 1 10 ? 17.626 -24.430 -31.740 1.00 34.43 26 LEU B C 1
ATOM 2317 O O . LEU B 1 10 ? 18.447 -23.529 -31.578 1.00 35.62 26 LEU B O 1
ATOM 2333 N N . GLN B 1 11 ? 17.079 -25.096 -30.732 1.00 32.74 27 GLN B N 1
ATOM 2334 C CA . GLN B 1 11 ? 17.265 -24.725 -29.343 1.00 30.78 27 GLN B CA 1
ATOM 2335 C C . GLN B 1 11 ? 17.759 -25.946 -28.595 1.00 30.84 27 GLN B C 1
ATOM 2336 O O . GLN B 1 11 ? 17.220 -27.051 -28.768 1.00 31.28 27 GLN B O 1
ATOM 2350 N N . VAL B 1 12 ? 18.759 -25.744 -27.748 1.00 22.31 28 VAL B N 1
ATOM 2351 C CA . VAL B 1 12 ? 19.437 -26.826 -27.068 1.00 26.86 28 VAL B CA 1
ATOM 2352 C C . VAL B 1 12 ? 19.729 -26.377 -25.657 1.00 23.82 28 VAL B C 1
ATOM 2353 O O . VAL B 1 12 ? 20.174 -25.250 -25.445 1.00 27.49 28 VAL B O 1
ATOM 2366 N N . GLU B 1 13 ? 19.570 -27.280 -24.700 1.00 26.26 29 GLU B N 1
ATOM 2367 C CA . GLU B 1 13 ? 19.929 -26.948 -23.335 1.00 28.30 29 GLU B CA 1
ATOM 2368 C C . GLU B 1 13 ? 20.189 -28.248 -22.599 1.00 29.46 29 GLU B C 1
ATOM 2369 O O . GLU B 1 13 ? 19.882 -29.327 -23.097 1.00 24.03 29 GLU B O 1
ATOM 2381 N N . ILE B 1 14 ? 20.775 -28.128 -21.417 1.00 27.79 30 ILE B N 1
ATOM 2382 C CA . ILE B 1 14 ? 21.082 -29.265 -20.564 1.00 30.70 30 ILE B CA 1
ATOM 2383 C C . ILE B 1 14 ? 20.103 -29.252 -19.389 1.00 33.67 30 ILE B C 1
ATOM 2384 O O . ILE B 1 14 ? 20.074 -28.294 -18.600 1.00 30.74 30 ILE B O 1
ATOM 2400 N N . SER B 1 15 ? 19.313 -30.330 -19.273 1.00 29.83 31 SER B N 1
ATOM 2401 C CA . SER B 1 15 ? 18.222 -30.386 -18.297 1.00 28.90 31 SER B CA 1
ATOM 2402 C C . SER B 1 15 ? 18.696 -30.918 -16.957 1.00 34.87 31 SER B C 1
ATOM 2403 O O . SER B 1 15 ? 18.226 -30.473 -15.906 1.00 36.73 31 SER B O 1
ATOM 2411 N N . ASP B 1 16 ? 19.584 -31.903 -16.971 1.00 31.34 32 ASP B N 1
ATOM 2412 C CA . ASP B 1 16 ? 20.050 -32.510 -15.734 1.00 37.99 32 ASP B CA 1
ATOM 2413 C C . ASP B 1 16 ? 21.385 -33.202 -15.994 1.00 38.04 32 ASP B C 1
ATOM 2414 O O . ASP B 1 16 ? 21.812 -33.347 -17.144 1.00 35.92 32 ASP B O 1
ATOM 2423 N N . ALA B 1 17 ? 22.018 -33.664 -14.909 1.00 36.11 33 ALA B N 1
ATOM 2424 C CA . ALA B 1 17 ? 23.316 -34.334 -14.998 1.00 40.68 33 ALA B CA 1
ATOM 2425 C C . ALA B 1 17 ? 23.469 -35.353 -13.872 1.00 42.04 33 ALA B C 1
ATOM 2426 O O . ALA B 1 17 ? 22.666 -35.400 -12.935 1.00 37.62 33 ALA B O 1
ATOM 2433 N N . VAL B 1 18 ? 24.497 -36.200 -13.986 1.00 39.99 34 VAL B N 1
ATOM 2434 C CA . VAL B 1 18 ? 24.792 -37.200 -12.956 1.00 39.60 34 VAL B CA 1
ATOM 2435 C C . VAL B 1 18 ? 26.281 -37.506 -12.943 1.00 37.94 34 VAL B C 1
ATOM 2436 O O . VAL B 1 18 ? 26.881 -37.811 -13.979 1.00 37.28 34 VAL B O 1
ATOM 2449 N N . SER B 1 19 ? 26.857 -37.452 -11.755 1.00 46.33 35 SER B N 1
ATOM 2450 C CA . SER B 1 19 ? 28.241 -37.793 -11.484 1.00 43.34 35 SER B CA 1
ATOM 2451 C C . SER B 1 19 ? 28.233 -39.137 -10.791 1.00 51.05 35 SER B C 1
ATOM 2452 O O . SER B 1 19 ? 27.812 -39.227 -9.637 1.00 55.40 35 SER B O 1
ATOM 2460 N N . GLU B 1 20 ? 28.682 -40.181 -11.483 1.00 58.09 36 GLU B N 1
ATOM 2461 C CA . GLU B 1 20 ? 28.633 -41.524 -10.917 1.00 62.81 36 GLU B CA 1
ATOM 2462 C C . GLU B 1 20 ? 29.915 -42.261 -11.243 1.00 74.58 36 GLU B C 1
ATOM 2463 O O . GLU B 1 20 ? 30.209 -42.521 -12.412 1.00 80.34 36 GLU B O 1
ATOM 2475 N N . ARG B 1 21 ? 30.667 -42.593 -10.199 1.00 82.70 37 ARG B N 1
ATOM 2476 C CA . ARG B 1 21 ? 31.825 -43.482 -10.287 1.00 88.76 37 ARG B CA 1
ATOM 2477 C C . ARG B 1 21 ? 32.686 -43.150 -11.508 1.00 89.47 37 ARG B C 1
ATOM 2478 O O . ARG B 1 21 ? 32.699 -43.849 -12.529 1.00 90.41 37 ARG B O 1
ATOM 2499 N N . ASP B 1 22 ? 33.420 -42.049 -11.378 1.00 93.75 38 ASP B N 1
ATOM 2500 C CA . ASP B 1 22 ? 34.406 -41.652 -12.369 1.00 93.14 38 ASP B CA 1
ATOM 2501 C C . ASP B 1 22 ? 33.781 -41.362 -13.723 1.00 85.42 38 ASP B C 1
ATOM 2502 O O . ASP B 1 22 ? 34.445 -41.500 -14.749 1.00 88.62 38 ASP B O 1
ATOM 2511 N N . LYS B 1 23 ? 32.513 -40.974 -13.760 1.00 78.63 39 LYS B N 1
ATOM 2512 C CA . LYS B 1 23 ? 31.866 -40.618 -15.011 1.00 63.32 39 LYS B CA 1
ATOM 2513 C C . LYS B 1 23 ? 30.896 -39.469 -14.765 1.00 56.36 39 LYS B C 1
ATOM 2514 O O . LYS B 1 23 ? 30.312 -39.346 -13.682 1.00 54.21 39 LYS B O 1
ATOM 2533 N N . VAL B 1 24 ? 30.746 -38.611 -15.779 1.00 50.44 40 VAL B N 1
ATOM 2534 C CA . VAL B 1 24 ? 29.752 -37.544 -15.752 1.00 43.42 40 VAL B CA 1
ATOM 2535 C C . VAL B 1 24 ? 28.915 -37.613 -17.019 1.00 39.27 40 VAL B C 1
ATOM 2536 O O . VAL B 1 24 ? 29.447 -37.725 -18.129 1.00 38.70 40 VAL B O 1
ATOM 2549 N N . LYS B 1 25 ? 27.604 -37.553 -16.842 1.00 40.13 41 LYS B N 1
ATOM 2550 C CA . LYS B 1 25 ? 26.652 -37.619 -17.934 1.00 37.83 41 LYS B CA 1
ATOM 2551 C C . LYS B 1 25 ? 25.765 -36.386 -17.890 1.00 35.53 41 LYS B C 1
ATOM 2552 O O . LYS B 1 25 ? 25.314 -35.973 -16.826 1.00 37.45 41 LYS B O 1
ATOM 2571 N N . PHE B 1 26 ? 25.554 -35.791 -19.043 1.00 31.05 42 PHE B N 1
ATOM 2572 C CA . PHE B 1 26 ? 24.687 -34.633 -19.184 1.00 30.95 42 PHE B CA 1
ATOM 2573 C C . PHE B 1 26 ? 23.495 -35.025 -20.036 1.00 29.41 42 PHE B C 1
ATOM 2574 O O . PHE B 1 26 ? 23.655 -35.712 -21.043 1.00 31.69 42 PHE B O 1
ATOM 2591 N N . THR B 1 27 ? 22.308 -34.585 -19.660 1.00 29.51 43 THR B N 1
ATOM 2592 C CA . THR B 1 27 ? 21.125 -34.819 -20.476 1.00 31.63 43 THR B CA 1
ATOM 2593 C C . THR B 1 27 ? 20.913 -33.604 -21.367 1.00 25.39 43 THR B C 1
ATOM 2594 O O . THR B 1 27 ? 20.686 -32.498 -20.863 1.00 26.87 43 THR B O 1
ATOM 2605 N N . VAL B 1 28 ? 20.950 -33.824 -22.680 1.00 23.09 44 VAL B N 1
ATOM 2606 C CA . VAL B 1 28 ? 20.910 -32.754 -23.670 1.00 26.09 44 VAL B CA 1
ATOM 2607 C C . VAL B 1 28 ? 19.532 -32.743 -24.289 1.00 28.36 44 VAL B C 1
ATOM 2608 O O . VAL B 1 28 ? 19.089 -33.748 -24.862 1.00 25.50 44 VAL B O 1
ATOM 2621 N N . GLN B 1 29 ? 18.856 -31.609 -24.164 1.00 27.95 45 GLN B N 1
ATOM 2622 C CA . GLN B 1 29 ? 17.515 -31.411 -24.689 1.00 32.10 45 GLN B CA 1
ATOM 2623 C C . GLN B 1 29 ? 17.588 -30.569 -25.952 1.00 27.86 45 GLN B C 1
ATOM 2624 O O . GLN B 1 29 ? 18.223 -29.515 -25.974 1.00 25.86 45 GLN B O 1
ATOM 2638 N N . THR B 1 30 ? 16.898 -31.017 -26.973 1.00 28.18 46 THR B N 1
ATOM 2639 C CA . THR B 1 30 ? 16.753 -30.286 -28.210 1.00 27.94 46 THR B CA 1
ATOM 2640 C C . THR B 1 30 ? 15.277 -30.053 -28.509 1.00 25.57 46 THR B C 1
ATOM 2641 O O . THR B 1 30 ? 14.437 -30.946 -28.327 1.00 29.56 46 THR B O 1
ATOM 2652 N N . LYS B 1 31 ? 14.982 -28.856 -28.996 1.00 28.97 47 LYS B N 1
ATOM 2653 C CA . LYS B 1 31 ? 13.697 -28.519 -29.605 1.00 34.49 47 LYS B CA 1
ATOM 2654 C C . LYS B 1 31 ? 14.026 -27.965 -30.975 1.00 31.95 47 LYS B C 1
ATOM 2655 O O . LYS B 1 31 ? 14.818 -27.016 -31.075 1.00 31.84 47 LYS B O 1
ATOM 2674 N N . SER B 1 32 ? 13.441 -28.543 -32.030 1.00 28.57 48 SER B N 1
ATOM 2675 C CA . SER B 1 32 ? 13.800 -28.083 -33.366 1.00 38.41 48 SER B CA 1
ATOM 2676 C C . SER B 1 32 ? 12.755 -28.430 -34.412 1.00 31.74 48 SER B C 1
ATOM 2677 O O . SER B 1 32 ? 12.191 -29.527 -34.418 1.00 37.61 48 SER B O 1
ATOM 2685 N N . CYS B 1 33 ? 12.560 -27.502 -35.338 1.00 34.23 49 CYS B N 1
ATOM 2686 C CA . CYS B 1 33 ? 11.668 -27.698 -36.470 1.00 40.17 49 CYS B CA 1
ATOM 2687 C C . CYS B 1 33 ? 12.387 -28.244 -37.706 1.00 47.73 49 CYS B C 1
ATOM 2688 O O . CYS B 1 33 ? 11.766 -28.402 -38.760 1.00 40.87 49 CYS B O 1
ATOM 2691 N N . LEU B 1 34 ? 13.682 -28.501 -37.615 1.00 46.01 50 LEU B N 1
ATOM 2692 C CA . LEU B 1 34 ? 14.426 -28.848 -38.809 1.00 47.80 50 LEU B CA 1
ATOM 2693 C C . LEU B 1 34 ? 14.012 -30.221 -39.315 1.00 48.93 50 LEU B C 1
ATOM 2694 O O . LEU B 1 34 ? 13.976 -31.182 -38.536 1.00 39.13 50 LEU B O 1
ATOM 2710 N N . PRO B 1 35 ? 13.823 -30.361 -40.627 1.00 44.77 51 PRO B N 1
ATOM 2711 C CA . PRO B 1 35 ? 13.216 -31.582 -41.185 1.00 45.02 51 PRO B CA 1
ATOM 2712 C C . PRO B 1 35 ? 14.001 -32.874 -40.988 1.00 38.48 51 PRO B C 1
ATOM 2713 O O . PRO B 1 35 ? 13.395 -33.945 -40.967 1.00 42.41 51 PRO B O 1
ATOM 2724 N N . HIS B 1 36 ? 15.325 -32.842 -40.884 1.00 46.73 52 HIS B N 1
ATOM 2725 C CA . HIS B 1 36 ? 16.044 -34.113 -40.744 1.00 52.72 52 HIS B CA 1
ATOM 2726 C C . HIS B 1 36 ? 15.800 -34.801 -39.393 1.00 48.31 52 HIS B C 1
ATOM 2727 O O . HIS B 1 36 ? 15.982 -36.021 -39.284 1.00 48.48 52 HIS B O 1
ATOM 2741 N N . PHE B 1 37 ? 15.411 -34.072 -38.352 1.00 42.42 53 PHE B N 1
ATOM 2742 C CA . PHE B 1 37 ? 15.219 -34.730 -37.060 1.00 39.80 53 PHE B CA 1
ATOM 2743 C C . PHE B 1 37 ? 13.946 -35.562 -37.048 1.00 41.51 53 PHE B C 1
ATOM 2744 O O . PHE B 1 37 ? 12.891 -35.133 -37.516 1.00 41.29 53 PHE B O 1
ATOM 2761 N N . ALA B 1 38 ? 14.051 -36.760 -36.476 1.00 42.46 54 ALA B N 1
ATOM 2762 C CA . ALA B 1 38 ? 12.900 -37.647 -36.419 1.00 42.25 54 ALA B CA 1
ATOM 2763 C C . ALA B 1 38 ? 11.733 -37.038 -35.652 1.00 43.73 54 ALA B C 1
ATOM 2764 O O . ALA B 1 38 ? 10.571 -37.313 -35.971 1.00 51.15 54 ALA B O 1
ATOM 2771 N N . GLN B 1 39 ? 12.021 -36.278 -34.601 1.00 44.81 55 GLN B N 1
ATOM 2772 C CA . GLN B 1 39 ? 11.031 -35.687 -33.717 1.00 47.22 55 GLN B CA 1
ATOM 2773 C C . GLN B 1 39 ? 11.365 -34.219 -33.512 1.00 37.59 55 GLN B C 1
ATOM 2774 O O . GLN B 1 39 ? 12.520 -33.837 -33.622 1.00 38.71 55 GLN B O 1
ATOM 2788 N N . THR B 1 40 ? 10.370 -33.404 -33.176 1.00 36.15 56 THR B N 1
ATOM 2789 C CA . THR B 1 40 ? 10.652 -31.988 -32.942 1.00 42.77 56 THR B CA 1
ATOM 2790 C C . THR B 1 40 ? 11.276 -31.744 -31.576 1.00 35.38 56 THR B C 1
ATOM 2791 O O . THR B 1 40 ? 11.967 -30.742 -31.402 1.00 29.73 56 THR B O 1
ATOM 2802 N N . GLU B 1 41 ? 11.008 -32.601 -30.586 1.00 32.05 57 GLU B N 1
ATOM 2803 C CA . GLU B 1 41 ? 11.598 -32.455 -29.255 1.00 38.88 57 GLU B CA 1
ATOM 2804 C C . GLU B 1 41 ? 12.129 -33.806 -28.830 1.00 34.72 57 GLU B C 1
ATOM 2805 O O . GLU B 1 41 ? 11.471 -34.820 -29.057 1.00 34.71 57 GLU B O 1
ATOM 2817 N N . PHE B 1 42 ? 13.317 -33.819 -28.231 1.00 27.30 58 PHE B N 1
ATOM 2818 C CA . PHE B 1 42 ? 13.958 -35.074 -27.878 1.00 28.49 58 PHE B CA 1
ATOM 2819 C C . PHE B 1 42 ? 15.098 -34.793 -26.905 1.00 27.49 58 PHE B C 1
ATOM 2820 O O . PHE B 1 42 ? 15.494 -33.644 -26.690 1.00 24.26 58 PHE B O 1
ATOM 2837 N N . SER B 1 43 ? 15.623 -35.869 -26.308 1.00 26.75 59 SER B N 1
ATOM 2838 C CA . SER B 1 43 ? 16.798 -35.739 -25.465 1.00 28.79 59 SER B CA 1
ATOM 2839 C C . SER B 1 43 ? 17.709 -36.936 -25.671 1.00 32.37 59 SER B C 1
ATOM 2840 O O . SER B 1 43 ? 17.296 -37.990 -26.167 1.00 26.11 59 SER B O 1
ATOM 2848 N N . VAL B 1 44 ? 18.968 -36.746 -25.256 1.00 30.06 60 VAL B N 1
ATOM 2849 C CA . VAL B 1 44 ? 19.979 -37.797 -25.223 1.00 29.11 60 VAL B CA 1
ATOM 2850 C C . VAL B 1 44 ? 20.864 -37.573 -24.009 1.00 27.19 60 VAL B C 1
ATOM 2851 O O . VAL B 1 44 ? 20.871 -36.507 -23.401 1.00 27.28 60 VAL B O 1
ATOM 2864 N N . VAL B 1 45 ? 21.648 -38.584 -23.695 1.00 26.82 61 VAL B N 1
ATOM 2865 C CA . VAL B 1 45 ? 22.666 -38.531 -22.655 1.00 28.61 61 VAL B CA 1
ATOM 2866 C C . VAL B 1 45 ? 24.053 -38.489 -23.314 1.00 28.31 61 VAL B C 1
ATOM 2867 O O . VAL B 1 45 ? 24.355 -39.279 -24.219 1.00 29.21 61 VAL B O 1
ATOM 2880 N N . ARG B 1 46 ? 24.906 -37.595 -22.834 1.00 26.10 62 ARG B N 1
ATOM 2881 C CA . ARG B 1 46 ? 26.244 -37.405 -23.374 1.00 26.35 62 ARG B CA 1
ATOM 2882 C C . ARG B 1 46 ? 27.245 -37.231 -22.246 1.00 30.13 62 ARG B C 1
ATOM 2883 O O . ARG B 1 46 ? 27.104 -36.345 -21.388 1.00 28.09 62 ARG B O 1
ATOM 2904 N N . GLN B 1 47 ? 28.274 -38.057 -22.290 1.00 25.16 63 GLN B N 1
ATOM 2905 C CA . GLN B 1 47 ? 29.431 -37.927 -21.444 1.00 29.67 63 GLN B CA 1
ATOM 2906 C C . GLN B 1 47 ? 30.329 -36.827 -21.991 1.00 25.08 63 GLN B C 1
ATOM 2907 O O . GLN B 1 47 ? 30.266 -36.485 -23.173 1.00 26.71 63 GLN B O 1
ATOM 2921 N N . HIS B 1 48 ? 31.195 -36.303 -21.122 1.00 26.03 64 HIS B N 1
ATOM 2922 C CA . HIS B 1 48 ? 32.060 -35.181 -21.482 1.00 26.53 64 HIS B CA 1
ATOM 2923 C C . HIS B 1 48 ? 32.843 -35.433 -22.777 1.00 30.65 64 HIS B C 1
ATOM 2924 O O . HIS B 1 48 ? 32.932 -34.537 -23.633 1.00 24.37 64 HIS B O 1
ATOM 2939 N N . GLU B 1 49 ? 33.423 -36.640 -22.924 1.00 28.85 65 GLU B N 1
ATOM 2940 C CA . GLU B 1 49 ? 34.273 -36.990 -24.072 1.00 24.82 65 GLU B CA 1
ATOM 2941 C C . GLU B 1 49 ? 33.611 -36.676 -25.386 1.00 24.04 65 GLU B C 1
ATOM 2942 O O . GLU B 1 49 ? 34.297 -36.445 -26.393 1.00 25.78 65 GLU B O 1
ATOM 2954 N N . GLU B 1 50 ? 32.290 -36.852 -25.448 1.00 25.28 66 GLU B N 1
ATOM 2955 C CA . GLU B 1 50 ? 31.599 -36.682 -26.711 1.00 24.46 66 GLU B CA 1
ATOM 2956 C C . GLU B 1 50 ? 31.546 -35.215 -27.081 1.00 24.61 66 GLU B C 1
ATOM 2957 O O . GLU B 1 50 ? 31.638 -34.865 -28.265 1.00 25.81 66 GLU B O 1
ATOM 2969 N N . PHE B 1 51 ? 31.427 -34.337 -26.083 1.00 23.13 67 PHE B N 1
ATOM 2970 C CA . PHE B 1 51 ? 31.552 -32.911 -26.380 1.00 31.46 67 PHE B CA 1
ATOM 2971 C C . PHE B 1 51 ? 32.912 -32.634 -27.002 1.00 26.95 67 PHE B C 1
ATOM 2972 O O . PHE B 1 51 ? 33.028 -31.822 -27.923 1.00 24.03 67 PHE B O 1
ATOM 2989 N N . ILE B 1 52 ? 33.951 -33.300 -26.497 1.00 23.08 68 ILE B N 1
ATOM 2990 C CA . ILE B 1 52 ? 35.299 -33.075 -27.001 1.00 21.71 68 ILE B CA 1
ATOM 2991 C C . ILE B 1 52 ? 35.428 -33.632 -28.405 1.00 26.97 68 ILE B C 1
ATOM 2992 O O . ILE B 1 52 ? 36.030 -33.009 -29.285 1.00 27.28 68 ILE B O 1
ATOM 3008 N N . TRP B 1 53 ? 34.870 -34.823 -28.628 1.00 28.48 69 TRP B N 1
ATOM 3009 C CA . TRP B 1 53 ? 34.819 -35.377 -29.966 1.00 26.56 69 TRP B CA 1
ATOM 3010 C C . TRP B 1 53 ? 34.194 -34.380 -30.925 1.00 24.92 69 TRP B C 1
ATOM 3011 O O . TRP B 1 53 ? 34.740 -34.115 -32.001 1.00 27.09 69 TRP B O 1
ATOM 3032 N N . LEU B 1 54 ? 33.048 -33.812 -30.550 1.00 24.63 70 LEU B N 1
ATOM 3033 C CA . LEU B 1 54 ? 32.371 -32.872 -31.433 1.00 27.47 70 LEU B CA 1
ATOM 3034 C C . LEU B 1 54 ? 33.239 -31.620 -31.673 1.00 23.94 70 LEU B C 1
ATOM 3035 O O . LEU B 1 54 ? 33.432 -31.194 -32.816 1.00 22.43 70 LEU B O 1
ATOM 3051 N N . HIS B 1 55 ? 33.784 -31.044 -30.606 1.00 26.87 71 HIS B N 1
ATOM 3052 C CA . HIS B 1 55 ? 34.645 -29.872 -30.736 1.00 26.59 71 HIS B CA 1
ATOM 3053 C C . HIS B 1 55 ? 35.838 -30.165 -31.641 1.00 28.08 71 HIS B C 1
ATOM 3054 O O . HIS B 1 55 ? 36.121 -29.419 -32.586 1.00 29.92 71 HIS B O 1
ATOM 3068 N N . ASP B 1 56 ? 36.557 -31.248 -31.373 1.00 29.85 72 ASP B N 1
ATOM 3069 C CA . ASP B 1 56 ? 37.705 -31.561 -32.219 1.00 27.71 72 ASP B CA 1
ATOM 3070 C C . ASP B 1 56 ? 37.309 -31.747 -33.668 1.00 27.12 72 ASP B C 1
ATOM 3071 O O . ASP B 1 56 ? 38.069 -31.390 -34.565 1.00 32.22 72 ASP B O 1
ATOM 3080 N N . ALA B 1 57 ? 36.119 -32.285 -33.930 1.00 26.99 73 ALA B N 1
ATOM 3081 C CA . ALA B 1 57 ? 35.726 -32.522 -35.313 1.00 26.31 73 ALA B CA 1
ATOM 3082 C C . ALA B 1 57 ? 35.500 -31.211 -36.034 1.00 32.78 73 ALA B C 1
ATOM 3083 O O . ALA B 1 57 ? 35.767 -31.087 -37.233 1.00 37.96 73 ALA B O 1
ATOM 3090 N N . TYR B 1 58 ? 34.936 -30.243 -35.333 1.00 30.85 74 TYR B N 1
ATOM 3091 C CA . TYR B 1 58 ? 34.760 -28.914 -35.904 1.00 34.37 74 TYR B CA 1
ATOM 3092 C C . TYR B 1 58 ? 36.109 -28.292 -36.261 1.00 32.08 74 TYR B C 1
ATOM 3093 O O . TYR B 1 58 ? 36.290 -27.772 -37.365 1.00 23.80 74 TYR B O 1
ATOM 3111 N N . VAL B 1 59 ? 37.054 -28.329 -35.323 1.00 23.76 75 VAL B N 1
ATOM 3112 C CA . VAL B 1 59 ? 38.319 -27.648 -35.500 1.00 30.88 75 VAL B CA 1
ATOM 3113 C C . VAL B 1 59 ? 39.074 -28.200 -36.704 1.00 38.91 75 VAL B C 1
ATOM 3114 O 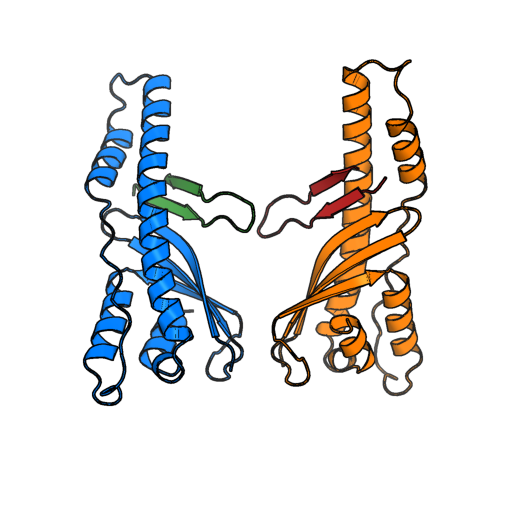O . VAL B 1 59 ? 39.758 -27.447 -37.400 1.00 29.72 75 VAL B O 1
ATOM 3127 N N . GLU B 1 60 ? 39.000 -29.526 -36.942 1.00 32.15 76 GLU B N 1
ATOM 3128 C CA . GLU B 1 60 ? 39.762 -30.192 -37.994 1.00 35.29 76 GLU B CA 1
ATOM 3129 C C . GLU B 1 60 ? 39.056 -30.190 -39.336 1.00 32.14 76 GLU B C 1
ATOM 3130 O O . GLU B 1 60 ? 39.622 -30.651 -40.315 1.00 33.83 76 GLU B O 1
ATOM 3142 N N . ASN B 1 61 ? 37.845 -29.694 -39.419 1.00 32.34 77 ASN B N 1
ATOM 3143 C CA . ASN B 1 61 ? 37.130 -29.688 -40.677 1.00 31.23 77 ASN B CA 1
ATOM 3144 C C . ASN B 1 61 ? 37.518 -28.431 -41.446 1.00 37.51 77 ASN B C 1
ATOM 3145 O O . ASN B 1 61 ? 37.258 -27.322 -40.983 1.00 36.68 77 ASN B O 1
ATOM 3156 N N . GLU B 1 62 ? 38.160 -28.605 -42.604 1.00 38.62 78 GLU B N 1
ATOM 3157 C CA . GLU B 1 62 ? 38.673 -27.472 -43.363 1.00 41.43 78 GLU B CA 1
ATOM 3158 C C . GLU B 1 62 ? 37.547 -26.651 -43.964 1.00 38.85 78 GLU B C 1
ATOM 3159 O O . GLU B 1 62 ? 37.761 -25.495 -44.313 1.00 29.84 78 GLU B O 1
ATOM 3171 N N . GLU B 1 63 ? 36.350 -27.217 -44.084 1.00 33.94 79 GLU B N 1
ATOM 3172 C CA . GLU B 1 63 ? 35.235 -26.452 -44.600 1.00 38.18 79 GLU B CA 1
ATOM 3173 C C . GLU B 1 63 ? 34.884 -25.256 -43.716 1.00 38.90 79 GLU B C 1
ATOM 3174 O O . GLU B 1 63 ? 34.174 -24.359 -44.164 1.00 38.83 79 GLU B O 1
ATOM 3186 N N . TYR B 1 64 ? 35.347 -25.238 -42.474 1.00 35.33 80 TYR B N 1
ATOM 3187 C CA . TYR B 1 64 ? 35.081 -24.181 -41.517 1.00 31.69 80 TYR B CA 1
ATOM 3188 C C . TYR B 1 64 ? 36.245 -23.223 -41.376 1.00 33.32 80 TYR B C 1
ATOM 3189 O O . TYR B 1 64 ? 36.346 -22.486 -40.382 1.00 28.60 80 TYR B O 1
ATOM 3207 N N . ALA B 1 65 ? 37.138 -23.217 -42.346 1.00 34.01 81 ALA B N 1
ATOM 3208 C CA . ALA B 1 65 ? 38.166 -22.195 -42.352 1.00 38.96 81 ALA B CA 1
ATOM 3209 C C . ALA B 1 65 ? 37.492 -20.834 -42.452 1.00 33.20 81 ALA B C 1
ATOM 3210 O O . ALA B 1 65 ? 36.533 -20.658 -43.197 1.00 28.55 81 ALA B O 1
ATOM 3217 N N . GLY B 1 66 ? 37.962 -19.887 -41.667 1.00 29.22 82 GLY B N 1
ATOM 3218 C CA . GLY B 1 66 ? 37.324 -18.607 -41.624 1.00 30.87 82 GLY B CA 1
ATOM 3219 C C . GLY B 1 66 ? 36.266 -18.484 -40.572 1.00 36.38 82 GLY B C 1
ATOM 3220 O O . GLY B 1 66 ? 35.674 -17.411 -40.443 1.00 33.02 82 GLY B O 1
ATOM 3224 N N . LEU B 1 67 ? 36.028 -19.534 -39.797 1.00 35.76 83 LEU B N 1
ATOM 3225 C CA . LEU B 1 67 ? 35.000 -19.529 -38.778 1.00 29.51 83 LEU B CA 1
ATOM 3226 C C . LEU B 1 67 ? 35.651 -19.704 -37.416 1.00 27.01 83 LEU B C 1
ATOM 3227 O O . LEU B 1 67 ? 36.758 -20.231 -37.279 1.00 25.62 83 LEU B O 1
ATOM 3243 N N . ILE B 1 68 ? 34.959 -19.210 -36.398 1.00 29.33 84 ILE B N 1
ATOM 3244 C CA . ILE B 1 68 ? 35.440 -19.273 -35.028 1.00 31.39 84 ILE B CA 1
ATOM 3245 C C . ILE B 1 68 ? 34.652 -20.380 -34.361 1.00 27.39 84 ILE B C 1
ATOM 3246 O O . ILE B 1 68 ? 33.423 -20.395 -34.441 1.00 25.64 84 ILE B O 1
ATOM 3262 N N . ILE B 1 69 ? 35.353 -21.328 -33.762 1.00 25.87 85 ILE B N 1
ATOM 3263 C CA . ILE B 1 69 ? 34.720 -22.471 -33.121 1.00 24.71 85 ILE B CA 1
ATOM 3264 C C . ILE B 1 69 ? 34.679 -22.158 -31.636 1.00 22.20 85 ILE B C 1
ATOM 3265 O O . ILE B 1 69 ? 35.735 -21.940 -31.038 1.00 21.51 85 ILE B O 1
ATOM 3281 N N . PRO B 1 70 ? 33.514 -22.220 -30.998 1.00 25.02 86 PRO B N 1
ATOM 3282 C CA . PRO B 1 70 ? 33.448 -22.002 -29.558 1.00 22.70 86 PRO B CA 1
ATOM 3283 C C . PRO B 1 70 ? 34.372 -22.933 -28.793 1.00 21.84 86 PRO B C 1
ATOM 3284 O O . PRO B 1 70 ? 34.516 -24.105 -29.139 1.00 22.63 86 PRO B O 1
ATOM 3295 N N . PRO B 1 71 ? 34.949 -22.461 -27.698 1.00 23.12 87 PRO B N 1
ATOM 3296 C CA . PRO B 1 71 ? 35.880 -23.289 -26.920 1.00 25.00 87 PRO B CA 1
ATOM 3297 C C . PRO B 1 71 ? 35.235 -24.525 -26.289 1.00 31.64 87 PRO B C 1
ATOM 3298 O O . PRO B 1 71 ? 34.083 -24.515 -25.833 1.00 28.23 87 PRO B O 1
ATOM 3309 N N . ALA B 1 72 ? 36.014 -25.583 -26.215 1.00 28.00 88 ALA B N 1
ATOM 3310 C CA . ALA B 1 72 ? 35.518 -26.808 -25.626 1.00 27.40 88 ALA B CA 1
ATOM 3311 C C . ALA B 1 72 ? 35.300 -26.604 -24.134 1.00 29.84 88 ALA B C 1
ATOM 3312 O O . ALA B 1 72 ? 36.084 -25.920 -23.473 1.00 27.08 88 ALA B O 1
ATOM 3319 N N . PRO B 1 73 ? 34.260 -27.197 -23.575 1.00 29.87 89 PRO B N 1
ATOM 3320 C CA . PRO B 1 73 ? 34.063 -27.125 -22.150 1.00 29.10 89 PRO B CA 1
ATOM 3321 C C . PRO B 1 73 ? 35.167 -27.863 -21.415 1.00 26.97 89 PRO B C 1
ATOM 3322 O O . PRO B 1 73 ? 35.682 -28.883 -21.889 1.00 26.43 89 PRO B O 1
ATOM 3333 N N . PRO B 1 74 ? 35.541 -27.384 -20.246 1.00 30.56 90 PRO B N 1
ATOM 3334 C CA . PRO B 1 74 ? 3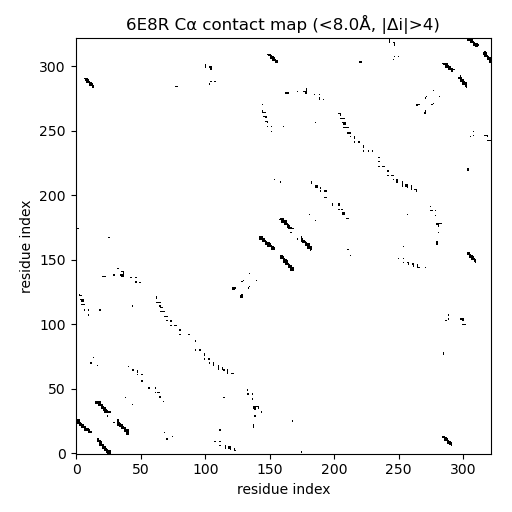6.523 -28.094 -19.431 1.00 27.93 90 PRO B CA 1
ATOM 3335 C C . PRO B 1 74 ? 35.969 -29.381 -18.842 1.00 32.31 90 PRO B C 1
ATOM 3336 O O . PRO B 1 74 ? 34.773 -29.525 -18.570 1.00 34.84 90 PRO B O 1
ATOM 3347 N N . ARG B 1 75 ? 36.860 -30.309 -18.613 1.00 30.92 91 ARG B N 1
ATOM 3348 C CA . ARG B 1 75 ? 36.460 -31.568 -18.019 1.00 33.38 91 ARG B CA 1
ATOM 3349 C C . ARG B 1 75 ? 35.909 -31.317 -16.617 1.00 35.42 91 ARG B C 1
ATOM 3350 O O . ARG B 1 75 ? 36.553 -30.631 -15.824 1.00 38.97 91 ARG B O 1
ATOM 3371 N N . PRO B 1 76 ? 34.742 -31.851 -16.274 1.00 37.91 92 PRO B N 1
ATOM 3372 C CA . PRO B 1 76 ? 34.273 -31.769 -14.886 1.00 45.06 92 PRO B CA 1
ATOM 3373 C C . PRO B 1 76 ? 35.264 -32.397 -13.924 1.00 45.16 92 PRO B C 1
ATOM 3374 O O . PRO B 1 76 ? 35.839 -33.458 -14.192 1.00 42.16 92 PRO B O 1
ATOM 3385 N N . ASP B 1 77 ? 35.415 -31.765 -12.773 1.00 49.14 93 ASP B N 1
ATOM 3386 C CA . ASP B 1 77 ? 36.340 -32.243 -11.752 1.00 53.45 93 ASP B CA 1
ATOM 3387 C C . ASP B 1 77 ? 35.596 -32.474 -10.444 1.00 50.87 93 ASP B C 1
ATOM 3388 O O . ASP B 1 77 ? 35.446 -31.553 -9.642 1.00 46.48 93 ASP B O 1
ATOM 3397 N N . PHE B 1 78 ? 35.201 -33.718 -10.199 1.00 50.87 94 PHE B N 1
ATOM 3398 C CA . PHE B 1 78 ? 34.477 -34.081 -8.991 1.00 56.54 94 PHE B CA 1
ATOM 3399 C C . PHE B 1 78 ? 35.353 -34.828 -7.981 1.00 63.15 94 PHE B C 1
ATOM 3400 O O . PHE B 1 78 ? 34.840 -35.293 -6.956 1.00 59.67 94 PHE B O 1
ATOM 3417 N N . GLU B 1 79 ? 36.666 -34.921 -8.223 1.00 68.47 95 GLU B N 1
ATOM 3418 C CA . GLU B 1 79 ? 37.485 -35.915 -7.529 1.00 72.94 95 GLU B CA 1
ATOM 3419 C C . GLU B 1 79 ? 37.470 -35.695 -6.017 1.00 60.27 95 GLU B C 1
ATOM 3420 O O . GLU B 1 79 ? 37.194 -36.619 -5.250 1.00 59.36 95 GLU B O 1
ATOM 3432 N N . ALA B 1 80 ? 37.753 -34.473 -5.567 1.00 60.96 96 ALA B N 1
ATOM 3433 C CA . ALA B 1 80 ? 37.799 -34.229 -4.126 1.00 61.53 96 ALA B CA 1
ATOM 3434 C C . ALA B 1 80 ? 36.476 -34.589 -3.469 1.00 70.04 96 ALA B C 1
ATOM 3435 O O . ALA B 1 80 ? 36.448 -35.196 -2.390 1.00 75.23 96 ALA B O 1
ATOM 3442 N N . SER B 1 81 ? 35.371 -34.231 -4.128 1.00 70.39 97 SER B N 1
ATOM 3443 C CA . SER B 1 81 ? 34.029 -34.441 -3.592 1.00 65.22 97 SER B CA 1
ATOM 3444 C C . SER B 1 81 ? 33.681 -35.919 -3.521 1.00 65.35 97 SER B C 1
ATOM 3445 O O . SER B 1 81 ? 32.935 -36.346 -2.632 1.00 63.98 97 SER B O 1
ATOM 3453 N N . ARG B 1 82 ? 34.170 -36.708 -4.478 1.00 67.29 98 ARG B N 1
ATOM 3454 C CA . ARG B 1 82 ? 33.881 -38.138 -4.462 1.00 69.16 98 ARG B CA 1
ATOM 3455 C C . ARG B 1 82 ? 34.516 -38.811 -3.257 1.00 79.66 98 ARG B C 1
ATOM 3456 O O . ARG B 1 82 ? 33.952 -39.766 -2.712 1.00 80.36 98 ARG B O 1
ATOM 3477 N N . GLU B 1 83 ? 35.699 -38.345 -2.836 1.00 76.13 99 GLU B N 1
ATOM 3478 C CA . GLU B 1 83 ? 36.253 -38.840 -1.583 1.00 81.51 99 GLU B CA 1
ATOM 3479 C C . GLU B 1 83 ? 35.226 -38.674 -0.483 1.00 80.12 99 GLU B C 1
ATOM 3480 O O . GLU B 1 83 ? 34.691 -39.663 0.030 1.00 82.16 99 GLU B O 1
ATOM 3492 N N . LYS B 1 84 ? 34.829 -37.423 -0.226 1.00 75.99 100 LYS B N 1
ATOM 3493 C CA . LYS B 1 84 ? 33.933 -37.114 0.881 1.00 78.36 100 LYS B CA 1
ATOM 3494 C C . LYS B 1 84 ? 32.649 -37.928 0.816 1.00 84.00 100 LYS B C 1
ATOM 3495 O O . LYS B 1 84 ? 32.100 -38.314 1.854 1.00 89.64 100 LYS B O 1
ATOM 3514 N N . LEU B 1 85 ? 32.129 -38.161 -0.390 1.00 80.80 101 LEU B N 1
ATOM 3515 C CA . LEU B 1 85 ? 30.892 -38.927 -0.525 1.00 83.66 101 LEU B CA 1
ATOM 3516 C C . LEU B 1 85 ? 31.088 -40.367 -0.071 1.00 81.43 101 LEU B C 1
ATOM 3517 O O . LEU B 1 85 ? 30.239 -40.918 0.635 1.00 81.60 101 LEU B O 1
ATOM 3533 N N . GLN B 1 86 ? 32.197 -40.977 -0.454 1.00 82.27 102 GLN B N 1
ATOM 3534 C CA . GLN B 1 86 ? 32.508 -42.327 -0.002 1.00 89.36 102 GLN B CA 1
ATOM 3535 C C . GLN B 1 86 ? 32.685 -42.340 1.504 1.00 96.03 102 GLN B C 1
ATOM 3536 O O . GLN B 1 86 ? 32.241 -43.246 2.185 1.00 98.37 102 GLN B O 1
ATOM 3550 N N . LYS B 1 87 ? 33.341 -41.314 2.011 1.00 96.40 103 LYS B N 1
ATOM 3551 C CA . LYS B 1 87 ? 33.637 -41.224 3.424 1.00 88.91 103 LYS B CA 1
ATOM 3552 C C . LYS B 1 87 ? 32.353 -41.152 4.203 1.00 102.99 103 LYS B C 1
ATOM 3553 O O . LYS B 1 87 ? 32.209 -41.756 5.259 1.00 112.46 103 LYS B O 1
ATOM 3572 N N . LEU B 1 88 ? 31.421 -40.383 3.676 1.00 104.34 104 LEU B N 1
ATOM 3573 C CA . LEU B 1 88 ? 30.152 -40.200 4.330 1.00 106.05 104 LEU B CA 1
ATOM 3574 C C . LEU B 1 88 ? 29.378 -41.494 4.423 1.00 102.20 104 LEU B C 1
ATOM 3575 O O . LEU B 1 88 ? 28.786 -41.791 5.450 1.00 109.59 104 LEU B O 1
ATOM 3591 N N . GLY B 1 89 ? 29.351 -42.252 3.339 1.00 96.52 105 GLY B N 1
ATOM 3592 C CA . GLY B 1 89 ? 28.477 -43.423 3.310 1.00 101.79 105 GLY B CA 1
ATOM 3593 C C . GLY B 1 89 ? 28.800 -44.597 4.213 1.00 105.20 105 GLY B C 1
ATOM 3594 O O . GLY B 1 89 ? 27.922 -45.090 4.917 1.00 108.81 105 GLY B O 1
ATOM 3598 N N . GLU B 1 90 ? 30.047 -45.044 4.212 1.00 109.56 106 GLU B N 1
ATOM 3599 C CA . GLU B 1 90 ? 30.406 -46.224 4.999 1.00 112.79 106 GLU B CA 1
ATOM 3600 C C . GLU B 1 90 ? 30.349 -45.897 6.473 1.00 115.05 106 GLU B C 1
ATOM 3601 O O . GLU B 1 90 ? 29.902 -46.686 7.292 1.00 110.50 106 GLU B O 1
ATOM 3613 N N . GLY B 1 91 ? 30.817 -44.697 6.778 1.00 122.19 107 GLY B N 1
ATOM 3614 C CA . GLY B 1 91 ? 31.189 -44.316 8.130 1.00 128.02 107 GLY B CA 1
ATOM 3615 C C . GLY B 1 91 ? 30.031 -43.835 8.965 1.00 130.87 107 GLY B C 1
ATOM 3616 O O . GLY B 1 91 ? 28.883 -43.895 8.545 1.00 132.60 107 GLY B O 1
ATOM 3620 N N . ASP B 1 92 ? 30.370 -43.367 10.162 1.00 138.31 108 ASP B N 1
ATOM 3621 C CA . ASP B 1 92 ? 29.449 -42.689 11.077 1.00 144.69 108 ASP B CA 1
ATOM 3622 C C . ASP B 1 92 ? 29.411 -43.221 12.498 1.00 142.08 108 ASP B C 1
ATOM 3623 O O . ASP B 1 92 ? 28.733 -42.603 13.326 1.00 142.15 108 ASP B O 1
ATOM 3632 N N . SER B 1 93 ? 30.087 -44.310 12.866 1.00 146.72 109 SER B N 1
ATOM 3633 C CA . SER B 1 93 ? 29.935 -44.621 14.272 1.00 134.50 109 SER B CA 1
ATOM 3634 C C . SER B 1 93 ? 30.440 -43.462 15.110 1.00 139.50 109 SER B C 1
ATOM 3635 O O . SER B 1 93 ? 29.808 -43.062 16.079 1.00 140.58 109 SER B O 1
ATOM 3643 N N . SER B 1 94 ? 31.584 -42.919 14.706 1.00 138.81 110 SER B N 1
ATOM 3644 C CA . SER B 1 94 ? 32.249 -41.875 15.464 1.00 143.60 110 SER B CA 1
ATOM 3645 C C . SER B 1 94 ? 31.426 -40.606 15.539 1.00 151.69 110 SER B C 1
ATOM 3646 O O . SER B 1 94 ? 31.390 -39.923 16.560 1.00 154.43 110 SER B O 1
ATOM 3654 N N . VAL B 1 95 ? 30.803 -40.276 14.418 1.00 145.13 111 VAL B N 1
ATOM 3655 C CA . VAL B 1 95 ? 30.154 -38.977 14.251 1.00 138.49 111 VAL B CA 1
ATOM 3656 C C . VAL B 1 95 ? 28.747 -38.811 14.846 1.00 136.52 111 VAL B C 1
ATOM 3657 O O . VAL B 1 95 ? 27.904 -39.717 14.771 1.00 133.52 111 VAL B O 1
ATOM 3670 N N . THR B 1 96 ? 28.509 -37.633 15.421 1.00 135.28 112 THR B N 1
ATOM 3671 C CA . THR B 1 96 ? 27.205 -37.223 15.895 1.00 123.56 112 THR B CA 1
ATOM 3672 C C . THR B 1 96 ? 26.245 -36.955 14.797 1.00 124.98 112 THR B C 1
ATOM 3673 O O . THR B 1 96 ? 26.611 -36.524 13.725 1.00 133.10 112 THR B O 1
ATOM 3684 N N . ARG B 1 97 ? 24.984 -37.154 15.097 1.00 117.10 113 ARG B N 1
ATOM 3685 C CA . ARG B 1 97 ? 23.963 -37.112 14.057 1.00 128.17 113 ARG B CA 1
ATOM 3686 C C . ARG B 1 97 ? 23.822 -35.717 13.472 1.00 127.35 113 ARG B C 1
ATOM 3687 O O . ARG B 1 97 ? 23.774 -35.555 12.247 1.00 121.82 113 ARG B O 1
ATOM 3708 N N . GLU B 1 98 ? 23.729 -34.695 14.328 1.00 124.49 114 GLU B N 1
ATOM 3709 C CA . GLU B 1 98 ? 23.579 -33.331 13.827 1.00 118.94 114 GLU B CA 1
ATOM 3710 C C . GLU B 1 98 ? 24.729 -32.966 12.897 1.00 120.41 114 GLU B C 1
ATOM 3711 O O . GLU B 1 98 ? 24.518 -32.318 11.864 1.00 119.43 114 GLU B O 1
ATOM 3723 N N . GLU B 1 99 ? 25.953 -33.389 13.242 1.00 121.87 115 GLU B N 1
ATOM 3724 C CA . GLU B 1 99 ? 27.105 -33.155 12.373 1.00 118.29 115 GLU B CA 1
ATOM 3725 C C . GLU B 1 99 ? 26.948 -33.896 11.051 1.00 120.21 115 GLU B C 1
ATOM 3726 O O . GLU B 1 99 ? 27.187 -33.319 9.985 1.00 114.23 115 GLU B O 1
ATOM 3738 N N . PHE B 1 100 ? 26.512 -35.162 11.095 1.00 114.62 116 PHE B N 1
ATOM 3739 C CA . PHE B 1 100 ? 26.348 -35.935 9.865 1.00 107.10 116 PHE B CA 1
ATOM 3740 C C . PHE B 1 100 ? 25.465 -35.195 8.870 1.00 106.24 116 PHE B C 1
ATOM 3741 O O . PHE B 1 100 ? 25.801 -35.076 7.685 1.00 99.99 116 PHE B O 1
ATOM 3758 N N . ALA B 1 101 ? 24.319 -34.707 9.331 1.00 114.16 117 ALA B N 1
ATOM 3759 C CA . ALA B 1 101 ? 23.510 -33.831 8.501 1.00 96.50 117 ALA B CA 1
ATOM 3760 C C . ALA B 1 101 ? 24.302 -32.604 8.074 1.00 94.96 117 ALA B C 1
ATOM 3761 O O . ALA B 1 101 ? 24.204 -32.165 6.924 1.00 97.91 117 ALA B O 1
ATOM 3768 N N . LYS B 1 102 ? 25.115 -32.053 8.979 1.00 104.43 118 LYS B N 1
ATOM 3769 C CA . LYS B 1 102 ? 25.977 -30.921 8.642 1.00 100.36 118 LYS B CA 1
ATOM 3770 C C . LYS B 1 102 ? 26.969 -31.285 7.544 1.0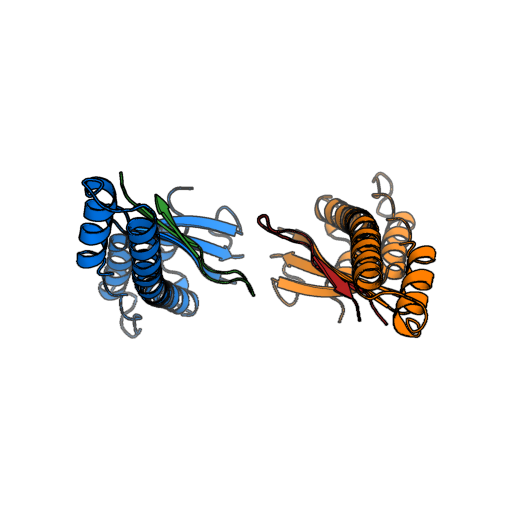0 95.33 118 LYS B C 1
ATOM 3771 O O . LYS B 1 102 ? 27.245 -30.474 6.654 1.00 87.45 118 LYS B O 1
ATOM 3790 N N . MET B 1 103 ? 27.531 -32.496 7.608 1.00 98.12 119 MET B N 1
ATOM 3791 C CA . MET B 1 103 ? 28.439 -32.958 6.564 1.00 92.12 119 MET B CA 1
ATOM 3792 C C . MET B 1 103 ? 27.680 -33.151 5.267 1.00 95.72 119 MET B C 1
ATOM 3793 O O . MET B 1 103 ? 28.111 -32.680 4.212 1.00 93.20 119 MET B O 1
ATOM 3807 N N . LYS B 1 104 ? 26.537 -33.842 5.331 1.00 87.42 120 LYS B N 1
ATOM 3808 C CA . LYS B 1 104 ? 25.756 -34.093 4.125 1.00 79.79 120 LYS B CA 1
ATOM 3809 C C . LYS B 1 104 ? 25.357 -32.787 3.447 1.00 79.46 120 LYS B C 1
ATOM 3810 O O . LYS B 1 104 ? 25.517 -32.636 2.233 1.00 79.36 120 LYS B O 1
ATOM 3829 N N . GLN B 1 105 ? 24.849 -31.826 4.219 1.00 83.19 121 GLN B N 1
ATOM 3830 C CA . GLN B 1 105 ? 24.466 -30.532 3.663 1.00 78.28 121 GLN B CA 1
ATOM 3831 C C . GLN B 1 105 ? 25.654 -29.823 3.031 1.00 76.79 121 GLN B C 1
ATOM 3832 O O . GLN B 1 105 ? 25.503 -29.098 2.044 1.00 76.79 121 GLN B O 1
ATOM 3846 N N . GLU B 1 106 ? 26.833 -29.975 3.624 1.00 79.10 122 GLU B N 1
ATOM 3847 C CA . GLU B 1 106 ? 28.035 -29.353 3.082 1.00 74.21 122 GLU B CA 1
ATOM 3848 C C . GLU B 1 106 ? 28.442 -30.005 1.772 1.00 67.08 122 GLU B C 1
ATOM 3849 O O . GLU B 1 106 ? 28.904 -29.328 0.847 1.00 56.03 122 GLU B O 1
ATOM 3861 N N . LEU B 1 107 ? 28.314 -31.329 1.694 1.00 70.88 123 LEU B N 1
ATOM 3862 C CA . LEU B 1 107 ? 28.683 -32.032 0.479 1.00 65.93 123 LEU B CA 1
ATOM 3863 C C . LEU B 1 107 ? 27.712 -31.708 -0.635 1.00 60.31 123 LEU B C 1
ATOM 3864 O O . LEU B 1 107 ? 28.127 -31.425 -1.761 1.00 59.55 123 LEU B O 1
ATOM 3880 N N . GLU B 1 108 ? 26.412 -31.740 -0.331 1.00 59.63 124 GLU B N 1
ATOM 3881 C CA . GLU B 1 108 ? 25.398 -31.349 -1.301 1.00 55.15 124 GLU B CA 1
ATOM 3882 C C . GLU B 1 108 ? 25.676 -29.961 -1.855 1.00 49.73 124 GLU B C 1
ATOM 3883 O O . GLU B 1 108 ? 25.606 -29.748 -3.065 1.00 49.29 124 GLU B O 1
ATOM 3895 N N . ALA B 1 109 ? 26.025 -29.014 -0.999 1.00 46.92 125 ALA B N 1
ATOM 3896 C CA . ALA B 1 109 ? 26.395 -27.687 -1.489 1.00 51.41 125 ALA B CA 1
ATOM 3897 C C . ALA B 1 109 ? 27.650 -27.738 -2.351 1.00 49.16 125 ALA B C 1
ATOM 3898 O O . ALA B 1 109 ? 27.765 -27.008 -3.348 1.00 48.80 125 ALA B O 1
ATOM 3905 N N . GLU B 1 110 ? 28.611 -28.573 -1.968 1.00 48.19 126 GLU B N 1
ATOM 3906 C CA . GLU B 1 110 ? 29.832 -28.712 -2.746 1.00 48.09 126 GLU B CA 1
ATOM 3907 C C . GLU B 1 110 ? 29.527 -29.224 -4.154 1.00 44.11 126 GLU B C 1
ATOM 3908 O O . GLU B 1 110 ? 29.999 -28.671 -5.147 1.00 45.46 126 GLU B O 1
ATOM 3920 N N . TYR B 1 111 ? 28.733 -30.277 -4.251 1.00 43.99 127 TYR B N 1
ATOM 3921 C CA . TYR B 1 111 ? 28.386 -30.848 -5.540 1.00 47.47 127 TYR B CA 1
ATOM 3922 C C . TYR B 1 111 ? 27.544 -29.885 -6.367 1.00 47.11 127 TYR B C 1
ATOM 3923 O O . TYR B 1 111 ? 27.664 -29.855 -7.598 1.00 44.89 127 TYR B O 1
ATOM 3941 N N . LEU B 1 112 ? 26.677 -29.099 -5.713 1.00 45.22 128 LEU B N 1
ATOM 3942 C CA . LEU B 1 112 ? 25.797 -28.192 -6.443 1.00 39.35 128 LEU B CA 1
ATOM 3943 C C . LEU B 1 112 ? 26.588 -27.101 -7.135 1.00 38.94 128 LEU B C 1
ATOM 3944 O O . LEU B 1 112 ? 26.285 -26.729 -8.276 1.00 40.45 128 LEU B O 1
ATOM 3960 N N . ALA B 1 113 ? 27.608 -26.580 -6.463 1.00 34.38 129 ALA B N 1
ATOM 3961 C CA . ALA B 1 113 ? 28.408 -25.511 -7.036 1.00 30.70 129 ALA B CA 1
ATOM 3962 C C . ALA B 1 113 ? 29.207 -25.997 -8.238 1.00 37.32 129 ALA B C 1
ATOM 3963 O O . ALA B 1 113 ? 29.316 -25.297 -9.249 1.00 40.85 129 ALA B O 1
ATOM 3970 N N . ILE B 1 114 ? 29.772 -27.193 -8.155 1.00 40.22 130 ILE B N 1
ATOM 3971 C CA . ILE B 1 114 ? 30.546 -27.720 -9.277 1.00 41.26 130 ILE B CA 1
ATOM 3972 C C . ILE B 1 114 ? 29.630 -27.984 -10.461 1.00 34.99 130 ILE B C 1
ATOM 3973 O O . ILE B 1 114 ? 29.906 -27.553 -11.588 1.00 33.25 130 ILE B O 1
ATOM 3989 N N . PHE B 1 115 ? 28.519 -28.679 -10.209 1.00 31.27 131 PHE B N 1
ATOM 3990 C CA . PHE B 1 115 ? 27.522 -28.955 -11.232 1.00 30.15 131 PHE B CA 1
ATOM 3991 C C . PHE B 1 115 ? 27.048 -27.698 -11.946 1.00 31.53 131 PHE B C 1
ATOM 3992 O O . PHE B 1 115 ? 26.877 -27.709 -13.177 1.00 27.70 131 PHE B O 1
ATOM 4009 N N . LYS B 1 116 ? 26.787 -26.620 -11.196 1.00 30.76 132 LYS B N 1
ATOM 4010 C CA . LYS B 1 116 ? 26.283 -25.404 -11.817 1.00 29.60 132 LYS B CA 1
ATOM 4011 C C . LYS B 1 116 ? 27.253 -24.907 -12.872 1.00 35.14 132 LYS B C 1
ATOM 4012 O O . LYS B 1 116 ? 26.846 -24.552 -13.987 1.00 33.56 132 LYS B O 1
ATOM 4031 N N . LYS B 1 117 ? 28.546 -24.895 -12.541 1.00 34.92 133 LYS B N 1
ATOM 4032 C CA . LYS B 1 117 ? 29.564 -24.378 -13.465 1.00 34.00 133 LYS B CA 1
ATOM 4033 C C . LYS B 1 117 ? 29.766 -25.304 -14.676 1.00 32.03 133 LYS B C 1
ATOM 4034 O O . LYS B 1 117 ? 29.816 -24.846 -15.821 1.00 30.62 133 LYS B O 1
ATOM 4053 N N . THR B 1 118 ? 29.888 -26.607 -14.459 1.00 29.20 134 THR B N 1
ATOM 4054 C CA . THR B 1 118 ? 30.208 -27.461 -15.592 1.00 33.27 134 THR B CA 1
ATOM 4055 C C . THR B 1 118 ? 29.008 -27.584 -16.534 1.00 31.90 134 THR B C 1
ATOM 4056 O O . THR B 1 118 ? 29.150 -27.510 -17.763 1.00 29.19 134 THR B O 1
ATOM 4067 N N . VAL B 1 119 ? 27.810 -27.691 -15.978 1.00 31.06 135 VAL B N 1
ATOM 4068 C CA . VAL B 1 119 ? 26.617 -27.721 -16.812 1.00 33.43 135 VAL B CA 1
ATOM 4069 C C . VAL B 1 119 ? 26.521 -26.440 -17.623 1.00 34.26 135 VAL B C 1
ATOM 4070 O O . VAL B 1 119 ? 26.239 -26.466 -18.833 1.00 25.43 135 VAL B O 1
ATOM 4083 N N . ALA B 1 120 ? 26.773 -25.298 -16.981 1.00 28.34 136 ALA B N 1
ATOM 4084 C CA . ALA B 1 120 ? 26.710 -24.048 -17.714 1.00 35.26 136 ALA B CA 1
ATOM 4085 C C . ALA B 1 120 ? 27.734 -24.034 -18.843 1.00 36.84 136 ALA B C 1
ATOM 4086 O O . ALA B 1 120 ? 27.418 -23.674 -19.984 1.00 33.37 136 ALA B O 1
ATOM 4093 N N . MET B 1 121 ? 28.965 -24.448 -18.560 1.00 31.86 137 MET B N 1
ATOM 4094 C CA . MET B 1 121 ? 29.967 -24.375 -19.614 1.00 38.34 137 MET B CA 1
ATOM 4095 C C . MET B 1 121 ? 29.704 -25.387 -20.729 1.00 33.85 137 MET B C 1
ATOM 4096 O O . MET B 1 121 ? 29.950 -25.085 -21.898 1.00 25.61 137 MET B O 1
ATOM 4110 N N . HIS B 1 122 ? 29.165 -26.574 -20.407 1.00 32.52 138 HIS B N 1
ATOM 4111 C CA . HIS B 1 122 ? 28.817 -27.508 -21.475 1.00 27.95 138 HIS B CA 1
ATOM 4112 C C . HIS B 1 122 ? 27.647 -26.991 -22.292 1.00 29.63 138 HIS B C 1
ATOM 4113 O O . HIS B 1 122 ? 27.633 -27.091 -23.528 1.00 25.63 138 HIS B O 1
ATOM 4127 N N . GLU B 1 123 ? 26.667 -26.418 -21.604 1.00 30.85 139 GLU B N 1
ATOM 4128 C CA . GLU B 1 123 ? 25.479 -25.898 -22.256 1.00 29.68 139 GLU B CA 1
ATOM 4129 C C . GLU B 1 123 ? 25.806 -24.735 -23.178 1.00 26.57 139 GLU B C 1
ATOM 4130 O O . GLU B 1 123 ? 25.307 -24.657 -24.307 1.00 25.25 139 GLU B O 1
ATOM 4142 N N . VAL B 1 124 ? 26.592 -23.785 -22.697 1.00 25.62 140 VAL B N 1
ATOM 4143 C CA . VAL B 1 124 ? 26.910 -22.633 -23.530 1.00 28.21 140 VAL B CA 1
ATOM 4144 C C . VAL B 1 124 ? 27.620 -23.065 -24.807 1.00 23.30 140 VAL B C 1
ATOM 4145 O O . VAL B 1 124 ? 27.323 -22.578 -25.891 1.00 20.67 140 VAL B O 1
ATOM 4158 N N . PHE B 1 125 ? 28.529 -24.029 -24.710 1.00 27.56 141 PHE B N 1
ATOM 4159 C CA . PHE B 1 125 ? 29.168 -24.550 -25.911 1.00 24.30 141 PHE B CA 1
ATOM 4160 C C . PHE B 1 125 ? 28.138 -25.022 -26.928 1.00 22.48 141 PHE B C 1
ATOM 4161 O O . PHE B 1 125 ? 28.176 -24.602 -28.088 1.00 21.66 141 PHE B O 1
ATOM 4178 N N . LEU B 1 126 ? 27.137 -25.804 -26.496 1.00 26.45 142 LEU B N 1
ATOM 4179 C CA . LEU B 1 126 ? 26.122 -26.278 -27.445 1.00 25.70 142 LEU B CA 1
ATOM 4180 C C . LEU B 1 126 ? 25.243 -25.131 -27.956 1.00 22.34 142 LEU B C 1
ATOM 4181 O O . LEU B 1 126 ? 24.888 -25.087 -29.136 1.00 19.29 142 LEU B O 1
ATOM 4197 N N . GLN B 1 127 ? 24.918 -24.170 -27.099 1.00 25.46 143 GLN B N 1
ATOM 4198 C CA . GLN B 1 127 ? 24.127 -23.018 -27.555 1.00 27.71 143 GLN B CA 1
ATOM 4199 C C . GLN B 1 127 ? 24.896 -22.140 -28.544 1.00 22.90 143 GLN B C 1
ATOM 4200 O O . GLN B 1 127 ? 24.323 -21.613 -29.505 1.00 22.70 143 GLN B O 1
ATOM 4214 N N . ARG B 1 128 ? 26.200 -21.993 -28.362 1.00 21.77 144 ARG B N 1
ATOM 4215 C CA . ARG B 1 128 ? 26.945 -21.232 -29.357 1.00 22.02 144 ARG B CA 1
ATOM 4216 C C . ARG B 1 128 ? 26.915 -21.930 -30.713 1.00 24.98 144 ARG B C 1
ATOM 4217 O O . ARG B 1 128 ? 26.706 -21.285 -31.751 1.00 25.02 144 ARG B O 1
ATOM 4238 N N . LEU B 1 129 ? 27.052 -23.259 -30.730 1.00 27.74 145 LEU B N 1
ATOM 4239 C CA . LEU B 1 129 ? 26.974 -23.973 -31.999 1.00 22.97 145 LEU B CA 1
ATOM 4240 C C . LEU B 1 129 ? 25.619 -23.795 -32.639 1.00 23.71 145 LEU B C 1
ATOM 4241 O O . LEU B 1 129 ? 25.510 -23.571 -33.855 1.00 23.73 145 LEU B O 1
ATOM 4257 N N . ALA B 1 130 ? 24.567 -23.896 -31.835 1.00 25.93 146 ALA B N 1
ATOM 4258 C CA . ALA B 1 130 ? 23.220 -23.833 -32.387 1.00 24.40 146 ALA B CA 1
ATOM 4259 C C . ALA B 1 130 ? 22.878 -22.429 -32.874 1.00 26.18 146 ALA B C 1
ATOM 4260 O O . ALA B 1 130 ? 22.073 -22.270 -33.799 1.00 25.60 146 ALA B O 1
ATOM 4267 N N . ALA B 1 131 ? 23.491 -21.402 -32.267 1.00 22.77 147 ALA B N 1
ATOM 4268 C CA . ALA B 1 131 ? 23.261 -20.023 -32.697 1.00 29.07 147 ALA B CA 1
ATOM 4269 C C . ALA B 1 131 ? 24.042 -19.680 -33.953 1.00 23.73 147 ALA B C 1
ATOM 4270 O O . ALA B 1 131 ? 23.720 -18.714 -34.636 1.00 28.50 147 ALA B O 1
ATOM 4277 N N . HIS B 1 132 ? 25.090 -20.402 -34.240 1.00 24.30 148 HIS B N 1
ATOM 4278 C CA . HIS B 1 132 ? 25.973 -20.024 -35.328 1.00 25.02 148 HIS B CA 1
ATOM 4279 C C . HIS B 1 132 ? 25.343 -20.389 -36.671 1.00 28.89 148 HIS B C 1
ATOM 4280 O O . HIS B 1 132 ? 24.894 -21.530 -36.846 1.00 29.12 148 HIS B O 1
ATOM 4294 N N . PRO B 1 133 ? 25.330 -19.485 -37.651 1.00 21.98 149 PRO B N 1
ATOM 4295 C CA . PRO B 1 133 ? 24.606 -19.777 -38.905 1.00 27.94 149 PRO B CA 1
ATOM 4296 C C . PRO B 1 133 ? 25.165 -20.941 -39.693 1.00 29.92 149 PRO B C 1
ATOM 4297 O O . PRO B 1 133 ? 24.416 -21.600 -40.407 1.00 30.46 149 PRO B O 1
ATOM 4308 N N . THR B 1 134 ? 26.470 -21.171 -39.644 1.00 31.82 150 THR B N 1
ATOM 4309 C CA . THR B 1 134 ? 27.038 -22.291 -40.349 1.00 34.00 150 THR B CA 1
ATOM 4310 C C . THR B 1 134 ? 27.249 -23.496 -39.445 1.00 30.36 150 THR B C 1
ATOM 4311 O O . THR B 1 134 ? 26.953 -24.608 -39.853 1.00 25.65 150 THR B O 1
ATOM 4322 N N . LEU B 1 135 ? 27.739 -23.314 -38.227 1.00 26.35 151 LEU B N 1
ATOM 4323 C CA . LEU B 1 135 ? 28.063 -24.495 -37.450 1.00 33.14 151 LEU B CA 1
ATOM 4324 C C . LEU B 1 135 ? 26.814 -25.278 -37.061 1.00 32.53 151 LEU B C 1
ATOM 4325 O O . LEU B 1 135 ? 26.902 -26.482 -36.846 1.00 27.08 151 LEU B O 1
ATOM 4341 N N . ARG B 1 136 ? 25.657 -24.613 -36.968 1.00 30.49 152 ARG B N 1
ATOM 4342 C CA . ARG B 1 136 ? 24.436 -25.267 -36.526 1.00 32.75 152 ARG B CA 1
ATOM 4343 C C . ARG B 1 136 ? 23.976 -26.340 -37.505 1.00 32.61 152 ARG B C 1
ATOM 4344 O O . ARG B 1 136 ? 23.121 -27.147 -37.139 1.00 27.57 152 ARG B O 1
ATOM 4365 N N . ARG B 1 137 ? 24.503 -26.347 -38.732 1.00 26.46 153 ARG B N 1
ATOM 4366 C CA . ARG B 1 137 ? 24.158 -27.330 -39.751 1.00 31.28 153 ARG B CA 1
ATOM 4367 C C . ARG B 1 137 ? 25.143 -28.486 -39.846 1.00 30.62 153 ARG B C 1
ATOM 4368 O O . ARG B 1 137 ? 25.029 -29.294 -40.769 1.00 33.13 153 ARG B O 1
ATOM 4389 N N . ASP B 1 138 ? 26.114 -28.570 -38.945 1.00 28.17 154 ASP B N 1
ATOM 4390 C CA . ASP B 1 138 ? 27.127 -29.612 -39.008 1.00 25.40 154 ASP B CA 1
ATOM 4391 C C . ASP B 1 138 ? 26.504 -31.002 -38.798 1.00 32.94 154 ASP B C 1
ATOM 4392 O O . ASP B 1 138 ? 25.710 -31.227 -37.872 1.00 28.89 154 ASP B O 1
ATOM 4401 N N . HIS B 1 139 ? 26.882 -31.947 -39.653 1.00 35.59 155 HIS B N 1
ATOM 4402 C CA . HIS B 1 139 ? 26.350 -33.307 -39.529 1.00 36.86 155 HIS B CA 1
ATOM 4403 C C . HIS B 1 139 ? 26.671 -33.917 -38.172 1.00 27.65 155 HIS B C 1
ATOM 4404 O O . HIS B 1 139 ? 25.793 -34.504 -37.524 1.00 26.56 155 HIS B O 1
ATOM 4418 N N . ASN B 1 140 ? 27.930 -33.825 -37.748 1.00 25.92 156 ASN B N 1
ATOM 4419 C CA . ASN B 1 140 ? 28.326 -34.353 -36.451 1.00 22.25 156 ASN B CA 1
ATOM 4420 C C . ASN B 1 140 ? 27.477 -33.777 -35.335 1.00 26.92 156 ASN B C 1
ATOM 4421 O O . ASN B 1 140 ? 27.195 -34.465 -34.343 1.00 22.88 156 ASN B O 1
ATOM 4432 N N . PHE B 1 141 ? 27.108 -32.495 -35.457 1.00 29.98 157 PHE B N 1
ATOM 4433 C CA . PHE B 1 141 ? 26.254 -31.858 -34.454 1.00 30.69 157 PHE B CA 1
ATOM 4434 C C . PHE B 1 141 ? 24.889 -32.528 -34.429 1.00 24.51 157 PHE B C 1
ATOM 4435 O O . PHE B 1 141 ? 24.345 -32.780 -33.355 1.00 22.33 157 PHE B O 1
ATOM 4452 N N . PHE B 1 142 ? 24.335 -32.872 -35.597 1.00 25.02 158 PHE B N 1
ATOM 4453 C CA . PHE B 1 142 ? 23.045 -33.564 -35.588 1.00 27.00 158 PHE B CA 1
ATOM 4454 C C . PHE B 1 142 ? 23.171 -34.921 -34.922 1.00 24.70 158 PHE B C 1
ATOM 4455 O O . PHE B 1 142 ? 22.301 -35.303 -34.134 1.00 29.08 158 PHE B O 1
ATOM 4472 N N . VAL B 1 143 ? 24.275 -35.628 -35.163 1.00 24.97 159 VAL B N 1
ATOM 4473 C CA . VAL B 1 143 ? 24.499 -36.930 -34.510 1.00 24.48 159 VAL B CA 1
ATOM 4474 C C . VAL B 1 143 ? 24.645 -36.751 -33.005 1.00 27.25 159 VAL B C 1
ATOM 4475 O O . VAL B 1 143 ? 24.095 -37.532 -32.209 1.00 20.42 159 VAL B O 1
ATOM 4488 N N . PHE B 1 144 ? 25.379 -35.709 -32.589 1.00 26.82 160 PHE B N 1
ATOM 4489 C CA . PHE B 1 144 ? 25.556 -35.455 -31.166 1.00 21.76 160 PHE B CA 1
ATOM 4490 C C . PHE B 1 144 ? 24.218 -35.215 -30.455 1.00 19.54 160 PHE B C 1
ATOM 4491 O O . PHE B 1 144 ? 23.989 -35.723 -29.348 1.00 24.43 160 PHE B O 1
ATOM 4508 N N . LEU B 1 145 ? 23.295 -34.508 -31.102 1.00 24.24 161 LEU B N 1
ATOM 4509 C CA . LEU B 1 145 ? 22.0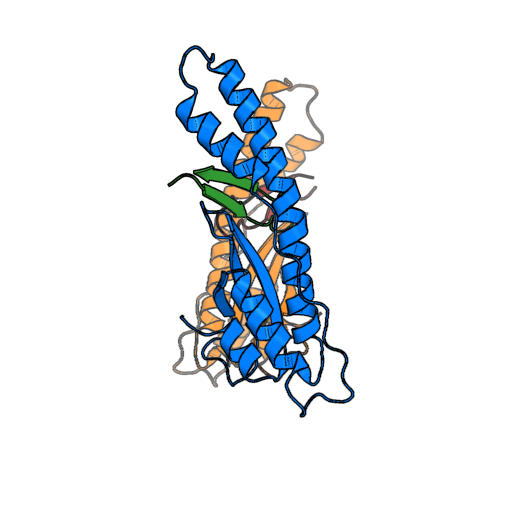30 -34.161 -30.456 1.00 26.29 161 LEU B CA 1
ATOM 4510 C C . LEU B 1 145 ? 21.023 -35.311 -30.484 1.00 30.92 161 LEU B C 1
ATOM 4511 O O . LEU B 1 145 ? 20.210 -35.418 -29.569 1.00 23.09 161 LEU B O 1
ATOM 4527 N N . GLU B 1 146 ? 20.986 -36.142 -31.537 1.00 29.31 162 GLU B N 1
ATOM 4528 C CA . GLU B 1 146 ? 19.871 -37.091 -31.611 1.00 39.32 162 GLU B CA 1
ATOM 4529 C C . GLU B 1 146 ? 20.231 -38.573 -31.523 1.00 32.24 162 GLU B C 1
ATOM 4530 O O . GLU B 1 146 ? 19.327 -39.378 -31.299 1.00 33.41 162 GLU B O 1
ATOM 4542 N N . TYR B 1 147 ? 21.498 -38.957 -31.605 1.00 30.55 163 TYR B N 1
ATOM 4543 C CA . TYR B 1 147 ? 21.823 -40.367 -31.695 1.00 29.45 163 TYR B CA 1
ATOM 4544 C C . TYR B 1 147 ? 21.447 -41.124 -30.410 1.00 32.81 163 TYR B C 1
ATOM 4545 O O . TYR B 1 147 ? 21.819 -40.728 -29.298 1.00 32.49 163 TYR B O 1
ATOM 4563 N N . GLY B 1 148 ? 20.761 -42.259 -30.572 1.00 27.77 164 GLY B N 1
ATOM 4564 C CA . GLY B 1 148 ? 20.309 -43.094 -29.454 1.00 29.65 164 GLY B CA 1
ATOM 4565 C C . GLY B 1 148 ? 19.070 -42.685 -28.656 1.00 31.65 164 GLY B C 1
ATOM 4566 O O . GLY B 1 148 ? 18.031 -42.313 -29.241 1.00 44.21 164 GLY B O 1
ATOM 4570 N N . GLY C 2 4 ? -8.162 -4.999 -8.294 1.00 61.09 111 GLY C N 1
ATOM 4571 C CA . GLY C 2 4 ? -9.086 -5.501 -7.291 1.00 57.10 111 GLY C CA 1
ATOM 4572 C C . GLY C 2 4 ? -8.638 -6.805 -6.656 1.00 58.10 111 GLY C C 1
ATOM 4573 O O . GLY C 2 4 ? -7.443 -7.139 -6.686 1.00 54.43 111 GLY C O 1
ATOM 4576 N N . PRO C 2 5 ? -9.586 -7.527 -6.051 1.00 52.38 112 PRO C N 1
ATOM 4577 C CA . PRO C 2 5 ? -9.291 -8.856 -5.497 1.00 46.09 112 PRO C CA 1
ATOM 4578 C C . PRO C 2 5 ? -9.353 -9.909 -6.596 1.00 43.41 112 PRO C C 1
ATOM 4579 O O . PRO C 2 5 ? -10.316 -9.966 -7.367 1.00 37.07 112 PRO C O 1
ATOM 4590 N N . ALA C 2 6 ? -8.307 -10.733 -6.674 1.00 35.02 113 ALA C N 1
ATOM 4591 C CA . ALA C 2 6 ? -8.193 -11.728 -7.730 1.00 31.20 113 ALA C CA 1
ATOM 4592 C C . ALA C 2 6 ? -7.480 -12.958 -7.194 1.00 24.79 113 ALA C C 1
ATOM 4593 O O . ALA C 2 6 ? -6.879 -12.945 -6.117 1.00 29.67 113 ALA C O 1
ATOM 4600 N N . VAL C 2 7 ? -7.616 -14.052 -7.919 1.00 21.83 114 VAL C N 1
ATOM 4601 C CA . VAL C 2 7 ? -6.934 -15.291 -7.588 1.00 21.91 114 VAL C CA 1
ATOM 4602 C C . VAL C 2 7 ? -6.201 -15.771 -8.826 1.00 24.97 114 VAL C C 1
ATOM 4603 O O . VAL C 2 7 ? -6.813 -15.931 -9.889 1.00 22.54 114 VAL C O 1
ATOM 4616 N N . GLN C 2 8 ? -4.888 -15.936 -8.695 1.00 19.70 115 GLN C N 1
ATOM 4617 C CA . GLN C 2 8 ? -4.017 -16.411 -9.752 1.00 20.33 115 GLN C CA 1
ATOM 4618 C C . GLN C 2 8 ? -3.776 -17.901 -9.565 1.00 20.52 115 GLN C C 1
ATOM 4619 O O . GLN C 2 8 ? -3.649 -18.370 -8.434 1.00 24.25 115 GLN C O 1
ATOM 4633 N N . PHE C 2 9 ? -3.738 -18.641 -10.679 1.00 17.73 116 PHE C N 1
ATOM 4634 C CA . PHE C 2 9 ? -3.542 -20.098 -10.703 1.00 18.85 116 PHE C CA 1
ATOM 4635 C C . PHE C 2 9 ? -2.384 -20.444 -11.635 1.00 21.84 116 PHE C C 1
ATOM 4636 O O . PHE C 2 9 ? -2.303 -19.941 -12.774 1.00 20.37 116 PHE C O 1
ATOM 4653 N N . PHE C 2 10 ? -1.439 -21.218 -11.124 1.00 22.49 117 PHE C N 1
ATOM 4654 C CA . PHE C 2 10 ? -0.280 -21.637 -11.903 1.00 23.68 117 PHE C CA 1
ATOM 4655 C C . PHE C 2 10 ? -0.226 -23.150 -11.915 1.00 22.48 117 PHE C C 1
ATOM 4656 O O . PHE C 2 10 ? -0.301 -23.783 -10.859 1.00 22.81 117 PHE C O 1
ATOM 4673 N N . LYS C 2 11 ? -0.183 -23.726 -13.107 1.00 21.53 118 LYS C N 1
ATOM 4674 C CA . LYS C 2 11 ? -0.193 -25.179 -13.234 1.00 25.18 118 LYS C CA 1
ATOM 4675 C C . LYS C 2 11 ? 1.179 -25.719 -12.859 1.00 24.10 118 LYS C C 1
ATOM 4676 O O . LYS C 2 11 ? 2.202 -25.161 -13.247 1.00 29.78 118 LYS C O 1
ATOM 4695 N N . GLY C 2 12 ? 1.213 -26.779 -12.061 1.00 28.12 119 GLY C N 1
ATOM 4696 C CA . GLY C 2 12 ? 2.489 -27.296 -11.598 1.00 36.18 119 GLY C CA 1
ATOM 4697 C C . GLY C 2 12 ? 3.240 -28.020 -12.704 1.00 33.75 119 GLY C C 1
ATOM 4698 O O . GLY C 2 12 ? 2.690 -28.904 -13.357 1.00 37.84 119 GLY C O 1
ATOM 4702 N N . LYS C 2 13 ? 4.480 -27.601 -12.947 1.00 39.82 120 LYS C N 1
ATOM 4703 C CA . LYS C 2 13 ? 5.336 -28.242 -13.931 1.00 48.62 120 LYS C CA 1
ATOM 4704 C C . LYS C 2 13 ? 6.104 -29.365 -13.307 1.00 53.36 120 LYS C C 1
ATOM 4705 O O . LYS C 2 13 ? 6.865 -29.146 -12.367 1.00 50.82 120 LYS C O 1
ATOM 4724 N N . ASN C 2 14 ? 5.987 -30.534 -13.931 1.00 63.64 121 ASN C N 1
ATOM 4725 C CA . ASN C 2 14 ? 6.270 -31.796 -13.288 1.00 64.34 121 ASN C CA 1
ATOM 4726 C C . ASN C 2 14 ? 7.587 -31.613 -12.596 1.00 57.51 121 ASN C C 1
ATOM 4727 O O . ASN C 2 14 ? 8.501 -31.020 -13.183 1.00 63.89 121 ASN C O 1
ATOM 4738 N N . GLY C 2 15 ? 7.675 -32.020 -11.338 1.00 51.54 122 GLY C N 1
ATOM 4739 C CA . GLY C 2 15 ? 6.569 -32.613 -10.589 1.00 50.08 122 GLY C CA 1
ATOM 4740 C C . GLY C 2 15 ? 5.893 -31.700 -9.587 1.00 48.18 122 GLY C C 1
ATOM 4741 O O . GLY C 2 15 ? 5.167 -32.178 -8.703 1.00 41.85 122 GLY C O 1
ATOM 4745 N N . SER C 2 16 ? 6.141 -30.398 -9.700 1.00 45.16 123 SER C N 1
ATOM 4746 C CA . SER C 2 16 ? 5.708 -29.492 -8.654 1.00 37.85 123 SER C CA 1
ATOM 4747 C C . SER C 2 16 ? 4.191 -29.363 -8.663 1.00 33.26 123 SER C C 1
ATOM 4748 O O . SER C 2 16 ? 3.503 -29.777 -9.604 1.00 33.52 123 SER C O 1
ATOM 4756 N N . ALA C 2 17 ? 3.660 -28.826 -7.574 1.00 27.70 124 ALA C N 1
ATOM 4757 C CA . ALA C 2 17 ? 2.222 -28.823 -7.418 1.00 28.21 124 ALA C CA 1
ATOM 4758 C C . ALA C 2 17 ? 1.616 -27.546 -8.017 1.00 22.73 124 ALA C C 1
ATOM 4759 O O . ALA C 2 17 ? 2.281 -26.517 -8.166 1.00 20.66 124 ALA C O 1
ATOM 4766 N N . ASP C 2 18 ? 0.358 -27.654 -8.424 1.00 25.19 125 ASP C N 1
ATOM 4767 C CA . ASP C 2 18 ? -0.412 -26.486 -8.830 1.00 26.42 125 ASP C CA 1
ATOM 4768 C C . ASP C 2 18 ? -0.503 -25.521 -7.656 1.00 26.88 125 ASP C C 1
ATOM 4769 O O . ASP C 2 18 ? -0.433 -25.924 -6.506 1.00 27.02 125 ASP C O 1
ATOM 4778 N N . GLN C 2 19 ? -0.722 -24.245 -7.937 1.00 24.64 126 GLN C N 1
ATOM 4779 C CA . GLN C 2 19 ? -0.668 -23.244 -6.877 1.00 25.57 126 GLN C CA 1
ATOM 4780 C C . GLN C 2 19 ? -1.720 -22.164 -7.108 1.00 24.50 126 GLN C C 1
ATOM 4781 O O . GLN C 2 19 ? -1.947 -21.739 -8.239 1.00 20.89 126 GLN C O 1
ATOM 4795 N N . VAL C 2 20 ? -2.354 -21.696 -6.036 1.00 22.09 127 VAL C N 1
ATOM 4796 C CA . VAL C 2 20 ? -3.141 -20.471 -6.137 1.00 22.35 127 VAL C CA 1
ATOM 4797 C C . VAL C 2 20 ? -2.480 -19.363 -5.332 1.00 18.24 127 VAL C C 1
ATOM 4798 O O . VAL C 2 20 ? -1.800 -19.620 -4.346 1.00 21.87 127 VAL C O 1
ATOM 4811 N N . ILE C 2 21 ? -2.692 -18.123 -5.767 1.00 19.78 128 ILE C N 1
ATOM 4812 C CA . ILE C 2 21 ? -2.265 -16.903 -5.068 1.00 27.09 128 ILE C CA 1
ATOM 4813 C C . ILE C 2 21 ? -3.448 -15.929 -4.960 1.00 30.72 128 ILE C C 1
ATOM 4814 O O . ILE C 2 21 ? -3.939 -15.426 -5.982 1.00 21.38 128 ILE C O 1
ATOM 4830 N N . LEU C 2 22 ? -3.853 -15.602 -3.727 1.00 30.16 129 LEU C N 1
ATOM 4831 C CA . LEU C 2 22 ? -4.857 -14.563 -3.488 1.00 33.09 129 LEU C CA 1
ATOM 4832 C C . LEU C 2 22 ? -4.251 -13.162 -3.611 1.00 34.53 129 LEU C C 1
ATOM 4833 O O . LEU C 2 22 ? -3.258 -12.866 -2.962 1.00 38.82 129 LEU C O 1
ATOM 4849 N N . VAL C 2 23 ? -4.831 -12.305 -4.458 1.00 34.65 130 VAL C N 1
ATOM 4850 C CA . VAL C 2 23 ? -4.292 -10.957 -4.687 1.00 34.66 130 VAL C CA 1
ATOM 4851 C C . VAL C 2 23 ? -5.426 -9.937 -4.692 1.00 42.52 130 VAL C C 1
ATOM 4852 O O . VAL C 2 23 ? -6.531 -10.229 -4.216 1.00 48.19 130 VAL C O 1
ATOM 4865 N N . PRO D 2 5 ? 26.713 -45.218 -5.433 1.00 72.06 112 PRO D N 1
ATOM 4866 C CA . PRO D 2 5 ? 27.102 -43.888 -4.952 1.00 74.31 112 PRO D CA 1
ATOM 4867 C C . PRO D 2 5 ? 27.187 -42.849 -6.064 1.00 75.85 112 PRO D C 1
ATOM 4868 O O . PRO D 2 5 ? 28.226 -42.745 -6.717 1.00 67.47 112 PRO D O 1
ATOM 4879 N N . ALA D 2 6 ? 26.122 -42.076 -6.266 1.00 70.19 113 ALA D N 1
ATOM 4880 C CA . ALA D 2 6 ? 26.085 -41.113 -7.357 1.00 62.73 113 ALA D CA 1
ATOM 4881 C C . ALA D 2 6 ? 25.382 -39.840 -6.902 1.00 54.48 113 ALA D C 1
ATOM 4882 O O . ALA D 2 6 ? 24.591 -39.840 -5.955 1.00 60.84 113 ALA D O 1
ATOM 4889 N N . VAL D 2 7 ? 25.678 -38.745 -7.589 1.00 50.74 114 VAL D N 1
ATOM 4890 C CA . VAL D 2 7 ? 25.065 -37.458 -7.298 1.00 53.62 114 VAL D CA 1
ATOM 4891 C C . VAL D 2 7 ? 24.352 -36.955 -8.553 1.00 44.83 114 VAL D C 1
ATOM 4892 O O . VAL D 2 7 ? 24.986 -36.715 -9.583 1.00 38.32 114 VAL D O 1
ATOM 4905 N N . GLN D 2 8 ? 23.041 -36.771 -8.448 1.00 46.36 115 GLN D N 1
ATOM 4906 C CA . GLN D 2 8 ? 22.203 -36.287 -9.533 1.00 47.44 115 GLN D CA 1
ATOM 4907 C C . GLN D 2 8 ? 22.042 -34.777 -9.418 1.00 45.52 115 GLN D C 1
ATOM 4908 O O . GLN D 2 8 ? 21.918 -34.239 -8.315 1.00 48.71 115 GLN D O 1
ATOM 4922 N N . PHE D 2 9 ? 22.072 -34.095 -10.553 1.00 44.33 116 PHE D N 1
ATOM 4923 C CA . PHE D 2 9 ? 21.817 -32.659 -10.613 1.00 41.48 116 PHE D CA 1
ATOM 4924 C C . PHE D 2 9 ? 20.663 -32.379 -11.566 1.00 39.30 116 PHE D C 1
ATOM 4925 O O . PHE D 2 9 ? 20.560 -32.992 -12.637 1.00 35.39 116 PHE D O 1
ATOM 4942 N N . PHE D 2 10 ? 19.773 -31.487 -11.130 1.00 37.46 117 PHE D N 1
ATOM 4943 C CA . PHE D 2 10 ? 18.612 -31.047 -11.894 1.00 38.77 117 PHE D CA 1
ATOM 4944 C C . PHE D 2 10 ? 18.652 -29.541 -12.029 1.00 37.23 117 PHE D C 1
ATOM 4945 O O . PHE D 2 10 ? 18.750 -28.824 -11.031 1.00 34.17 117 PHE D O 1
ATOM 4962 N N . LYS D 2 11 ? 18.614 -29.069 -13.264 1.00 32.68 118 LYS D N 1
ATOM 4963 C CA . LYS D 2 11 ? 18.640 -27.640 -13.498 1.00 37.26 118 LYS D CA 1
ATOM 4964 C C . LYS D 2 11 ? 17.246 -27.079 -13.253 1.00 36.73 118 LYS D C 1
ATOM 4965 O O . LYS D 2 11 ? 16.254 -27.594 -13.772 1.00 33.89 118 LYS D O 1
ATOM 4984 N N . GLY D 2 12 ? 17.165 -26.082 -12.386 1.00 37.45 119 GLY D N 1
ATOM 4985 C CA . GLY D 2 12 ? 15.899 -25.431 -12.153 1.00 43.13 119 GLY D CA 1
ATOM 4986 C C . GLY D 2 12 ? 15.511 -24.583 -13.345 1.00 43.09 119 GLY D C 1
ATOM 4987 O O . GLY D 2 12 ? 16.365 -24.068 -14.070 1.00 41.74 119 GLY D O 1
ATOM 4991 N N . LYS D 2 13 ? 14.204 -24.428 -13.543 1.00 45.07 120 LYS D N 1
ATOM 4992 C CA . LYS D 2 13 ? 13.729 -23.590 -14.635 1.00 46.88 120 LYS D CA 1
ATOM 4993 C C . LYS D 2 13 ? 12.464 -22.816 -14.307 1.00 49.41 120 LYS D C 1
ATOM 4994 O O . LYS D 2 13 ? 11.554 -23.326 -13.653 1.00 49.14 120 LYS D O 1
ATOM 5013 N N . ASN D 2 14 ? 12.443 -21.564 -14.722 1.00 48.72 121 ASN D N 1
ATOM 5014 C CA . ASN D 2 14 ? 11.282 -20.700 -14.570 1.00 52.54 121 ASN D CA 1
ATOM 5015 C C . ASN D 2 14 ? 10.674 -20.573 -13.162 1.00 51.31 121 ASN D C 1
ATOM 5016 O O . ASN D 2 14 ? 9.514 -20.933 -13.049 1.00 55.11 121 ASN D O 1
ATOM 5027 N N . GLY D 2 15 ? 11.312 -20.033 -12.097 1.00 50.45 122 GLY D N 1
ATOM 5028 C CA . GLY D 2 15 ? 12.727 -19.965 -11.720 1.00 52.93 122 GLY D CA 1
ATOM 5029 C C . GLY D 2 15 ? 12.977 -20.412 -10.220 1.00 53.69 122 GLY D C 1
ATOM 5030 O O . GLY D 2 15 ? 13.070 -19.708 -9.196 1.00 49.57 122 GLY D O 1
ATOM 5034 N N . SER D 2 16 ? 12.958 -21.755 -10.213 1.00 54.12 123 SER D N 1
ATOM 5035 C CA . SER D 2 16 ? 13.114 -22.779 -9.190 1.00 48.85 123 SER D CA 1
ATOM 5036 C C . SER D 2 16 ? 14.535 -23.222 -9.168 1.00 43.68 123 SER D C 1
ATOM 5037 O O . SER D 2 16 ? 15.281 -23.157 -10.149 1.00 41.05 123 SER D O 1
ATOM 5045 N N . ALA D 2 17 ? 14.867 -23.741 -8.049 1.00 38.80 124 ALA D N 1
ATOM 5046 C CA . ALA D 2 17 ? 16.244 -23.764 -7.756 1.00 45.65 124 ALA D CA 1
ATOM 5047 C C . ALA D 2 17 ? 16.762 -25.016 -8.411 1.00 40.85 124 ALA D C 1
ATOM 5048 O O . ALA D 2 17 ? 16.012 -25.974 -8.634 1.00 35.87 124 ALA D O 1
ATOM 5055 N N . ASP D 2 18 ? 18.032 -24.968 -8.768 1.00 41.85 125 ASP D N 1
ATOM 5056 C CA . ASP D 2 18 ? 18.775 -26.173 -9.067 1.00 45.21 125 ASP D CA 1
ATOM 5057 C C . ASP D 2 18 ? 18.758 -27.057 -7.835 1.00 39.61 125 ASP D C 1
ATOM 5058 O O . ASP D 2 18 ? 18.725 -26.571 -6.712 1.00 48.26 125 ASP D O 1
ATOM 5067 N N . GLN D 2 19 ? 18.766 -28.363 -8.042 1.00 42.91 126 GLN D N 1
ATOM 5068 C CA . GLN D 2 19 ? 18.767 -29.293 -6.924 1.00 48.40 126 GLN D CA 1
ATOM 5069 C C . GLN D 2 19 ? 19.762 -30.408 -7.188 1.00 47.18 126 GLN D C 1
ATOM 5070 O O . GLN D 2 19 ? 20.022 -30.775 -8.339 1.00 39.68 126 GLN D O 1
ATOM 5084 N N . VAL D 2 20 ? 20.306 -30.939 -6.090 1.00 47.19 127 VAL D N 1
ATOM 5085 C CA . VAL D 2 20 ? 21.181 -32.103 -6.091 1.00 48.05 127 VAL D CA 1
ATOM 5086 C C . VAL D 2 20 ? 20.639 -33.165 -5.135 1.00 49.83 127 VAL D C 1
ATOM 5087 O O . VAL D 2 20 ? 20.094 -32.850 -4.072 1.00 52.79 127 VAL D O 1
ATOM 5100 N N . ILE D 2 21 ? 20.796 -34.422 -5.527 1.00 47.85 128 ILE D N 1
ATOM 5101 C CA . ILE D 2 21 ? 20.372 -35.596 -4.780 1.00 49.44 128 ILE D CA 1
ATOM 5102 C C . ILE D 2 21 ? 21.559 -36.537 -4.648 1.00 57.34 128 ILE D C 1
ATOM 5103 O O . ILE D 2 21 ? 22.282 -36.765 -5.624 1.00 54.28 128 ILE D O 1
ATOM 5119 N N . LEU D 2 22 ? 21.726 -37.130 -3.463 1.00 60.78 129 LEU D N 1
ATOM 5120 C CA . LEU D 2 22 ? 22.815 -38.057 -3.176 1.00 58.52 129 LEU D CA 1
ATOM 5121 C C . LEU D 2 22 ? 22.291 -39.480 -3.063 1.00 68.35 129 LEU D C 1
ATOM 5122 O O . LEU D 2 22 ? 21.148 -39.707 -2.659 1.00 72.50 129 LEU D O 1
ATOM 5138 N N . VAL D 2 23 ? 23.136 -40.434 -3.440 1.00 73.46 130 VAL D N 1
ATOM 5139 C CA . VAL D 2 23 ? 22.781 -41.853 -3.402 1.00 75.02 130 VAL D CA 1
ATOM 5140 C C . VAL D 2 23 ? 23.878 -42.634 -2.681 1.00 80.24 130 VAL D C 1
ATOM 5141 O O . VAL D 2 23 ? 23.603 -43.613 -1.974 1.00 85.08 130 VAL D O 1
#

Sequence (322 aa):
SSLQVEISDAVSERDKVKFTVQTKSCLPHFAQTEFSVVRQHEEFIWLHDAYVENEEYAGLIIPPAPPRPDFEASREKLQKLGEGDSSVTREEFAKMKQELEAEYLAIFKKTVAMHEVFLQRLAAHPTLRRDHNFFVFLEYGQSSLQVEISDAVSERDKVKFTVQTKSCLPHFAQTEFSVVRQHEEFIWLHDAYVENEEYAGLIIPPAPPRPDFEASREKLQKLGEGDSSVTREEFAKMKQELEAEYLAIFKKTVAMHEVFLQRLAAHPTLRRDHNFFVFLEYGGPAVQFFKGKNGSADQVILVPAVQFFKGKNGSADQVILV

Radius of gyration: 25.69 Å; Cα contacts (8 Å, |Δi|>4): 453; chains: 4; bounding box: 62×41×60 Å